Protein AF-W7U8G2-F1 (afdb_monomer_lite)

pLDDT: mean 83.75, std 24.26, range [21.77, 98.81]

Structure (mmCIF, N/CA/C/O backbone):
data_AF-W7U8G2-F1
#
_entry.id   AF-W7U8G2-F1
#
loop_
_atom_site.group_PDB
_atom_site.id
_atom_site.type_symbol
_atom_site.label_atom_id
_atom_site.label_alt_id
_atom_site.label_comp_id
_atom_site.label_asym_id
_atom_site.label_entity_id
_atom_site.label_seq_id
_atom_site.pdbx_PDB_ins_code
_atom_site.Cartn_x
_atom_site.Cartn_y
_atom_site.Cartn_z
_atom_site.occupancy
_atom_site.B_iso_or_equiv
_atom_site.auth_seq_id
_atom_site.auth_comp_id
_atom_site.auth_asym_id
_atom_site.auth_atom_id
_atom_site.pdbx_PDB_model_num
ATOM 1 N N . MET A 1 1 ? -11.425 -4.014 -18.745 1.00 48.09 1 MET A N 1
ATOM 2 C CA . MET A 1 1 ? -11.086 -3.403 -17.437 1.00 48.09 1 MET A CA 1
ATOM 3 C C . MET A 1 1 ? -12.154 -3.809 -16.431 1.00 48.09 1 MET A C 1
ATOM 5 O O . MET A 1 1 ? -13.326 -3.715 -16.778 1.00 48.09 1 MET A O 1
ATOM 9 N N . THR A 1 2 ? -11.776 -4.259 -15.233 1.00 42.09 2 THR A N 1
ATOM 10 C CA . THR A 1 2 ? -12.678 -4.831 -14.205 1.00 42.09 2 THR A CA 1
ATOM 11 C C . THR A 1 2 ? -13.771 -3.862 -13.736 1.00 42.09 2 THR A C 1
ATOM 13 O O . THR A 1 2 ? -14.917 -4.270 -13.601 1.00 42.09 2 THR A O 1
ATOM 16 N N . ASN A 1 3 ? -13.471 -2.561 -13.647 1.00 48.19 3 ASN A N 1
ATOM 17 C CA . ASN A 1 3 ? -14.428 -1.531 -13.201 1.00 48.19 3 ASN A CA 1
ATOM 18 C C . ASN A 1 3 ? -15.057 -0.707 -14.345 1.00 48.19 3 ASN A C 1
ATOM 20 O O . ASN A 1 3 ? -15.734 0.290 -14.106 1.00 48.19 3 ASN A O 1
ATOM 24 N N . ARG A 1 4 ? -14.829 -1.086 -15.613 1.00 54.31 4 ARG A N 1
ATOM 25 C CA . ARG A 1 4 ? -15.402 -0.413 -16.800 1.00 54.31 4 ARG A CA 1
ATOM 26 C C . ARG A 1 4 ? -15.857 -1.440 -17.832 1.00 54.31 4 ARG A C 1
ATOM 28 O O . ARG A 1 4 ? -15.338 -1.491 -18.945 1.00 54.31 4 ARG A O 1
ATOM 35 N N . GLY A 1 5 ? -16.837 -2.264 -17.457 1.00 43.09 5 GLY A N 1
ATOM 36 C CA . GLY A 1 5 ? -17.275 -3.465 -18.190 1.00 43.09 5 GLY A CA 1
ATOM 37 C C . GLY A 1 5 ? -17.735 -3.281 -19.646 1.00 43.09 5 GLY A C 1
ATOM 38 O O . GLY A 1 5 ? -17.955 -4.270 -20.332 1.00 43.09 5 GLY A O 1
ATOM 39 N N . ARG A 1 6 ? -17.852 -2.045 -20.154 1.00 61.38 6 ARG A N 1
ATOM 40 C CA . ARG A 1 6 ? -18.176 -1.754 -21.567 1.00 61.38 6 ARG A CA 1
ATOM 41 C C . ARG A 1 6 ? -16.966 -1.367 -22.425 1.00 61.38 6 ARG A C 1
ATOM 43 O O . ARG A 1 6 ? -17.122 -1.136 -23.618 1.00 61.38 6 ARG A O 1
ATOM 50 N N . TRP A 1 7 ? -15.778 -1.242 -21.836 1.00 65.50 7 TRP A N 1
ATOM 51 C CA . TRP A 1 7 ? -14.590 -0.754 -22.536 1.00 65.50 7 TRP A CA 1
ATOM 52 C C . TRP A 1 7 ? -13.703 -1.923 -22.966 1.00 65.50 7 TRP A C 1
ATOM 54 O O . TRP A 1 7 ? -13.028 -2.546 -22.142 1.00 65.50 7 TRP A O 1
ATOM 64 N N . ILE A 1 8 ? -13.689 -2.189 -24.273 1.00 74.69 8 ILE A N 1
ATOM 65 C CA . ILE A 1 8 ? -12.740 -3.095 -24.926 1.00 74.69 8 ILE A CA 1
ATOM 66 C C . ILE A 1 8 ? -11.667 -2.227 -25.578 1.00 74.69 8 ILE A C 1
ATOM 68 O O . ILE A 1 8 ? -11.937 -1.522 -26.549 1.00 74.69 8 ILE A O 1
ATOM 72 N N . ILE A 1 9 ? -10.455 -2.263 -25.030 1.00 78.38 9 ILE A N 1
ATOM 73 C CA . ILE A 1 9 ? -9.308 -1.519 -25.555 1.00 78.38 9 ILE A CA 1
ATOM 74 C C . ILE A 1 9 ? -8.411 -2.519 -26.273 1.00 78.38 9 ILE A C 1
ATOM 76 O O . ILE A 1 9 ? -7.960 -3.493 -25.676 1.00 78.38 9 ILE A O 1
ATOM 80 N N . ASN A 1 10 ? -8.181 -2.285 -27.562 1.00 83.44 10 ASN A N 1
ATOM 81 C CA . ASN A 1 10 ? -7.344 -3.127 -28.405 1.00 83.44 10 ASN A CA 1
ATOM 82 C C . ASN A 1 10 ? -6.133 -2.310 -28.873 1.00 83.44 10 ASN A C 1
ATOM 84 O O . ASN A 1 10 ? -6.299 -1.258 -29.493 1.00 83.44 10 ASN A O 1
ATOM 88 N N . GLY A 1 11 ? -4.930 -2.797 -28.557 1.00 83.31 11 GLY A N 1
ATOM 89 C CA . GLY A 1 11 ? -3.677 -2.108 -28.866 1.00 83.31 11 GLY A CA 1
ATOM 90 C C . GLY A 1 11 ? -3.472 -1.893 -30.365 1.00 83.31 11 GLY A C 1
ATOM 91 O O . GLY A 1 11 ? -3.148 -0.783 -30.772 1.00 83.31 11 GLY A O 1
ATOM 92 N N . ASP A 1 12 ? -3.744 -2.900 -31.196 1.00 84.31 12 ASP A N 1
ATOM 93 C CA . ASP A 1 12 ? -3.553 -2.817 -32.651 1.00 84.31 12 ASP A CA 1
ATOM 94 C C . ASP A 1 12 ? -4.513 -1.824 -33.304 1.00 84.31 12 ASP A C 1
ATOM 96 O O . ASP A 1 12 ? -4.140 -1.067 -34.202 1.00 84.31 12 ASP A O 1
ATOM 100 N N . ARG A 1 13 ? -5.767 -1.811 -32.844 1.00 86.81 13 ARG A N 1
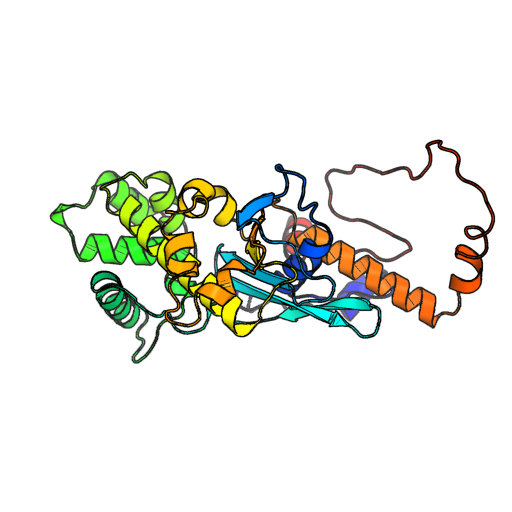ATOM 101 C CA . ARG A 1 13 ? -6.758 -0.833 -33.285 1.00 86.81 13 ARG A CA 1
ATOM 102 C C . ARG A 1 13 ? -6.315 0.576 -32.910 1.00 86.81 13 ARG A C 1
ATOM 104 O O . ARG A 1 13 ? -6.330 1.450 -33.771 1.00 86.81 13 ARG A O 1
ATOM 111 N N . LEU A 1 14 ? -5.880 0.775 -31.665 1.00 86.88 14 LEU A N 1
ATOM 112 C CA . LEU A 1 14 ? -5.397 2.072 -31.205 1.00 86.88 14 LEU A CA 1
ATOM 113 C C . LEU A 1 14 ? -4.174 2.516 -32.016 1.00 86.88 14 LEU A C 1
ATOM 115 O O . LEU A 1 14 ? -4.149 3.641 -32.498 1.00 86.88 14 LEU A O 1
ATOM 119 N N . ALA A 1 15 ? -3.210 1.620 -32.248 1.00 87.44 15 ALA A N 1
ATOM 120 C CA . ALA A 1 15 ? -2.021 1.891 -33.055 1.00 87.44 15 ALA A CA 1
ATOM 121 C C . ALA A 1 15 ? -2.385 2.403 -34.457 1.00 87.44 15 ALA A C 1
ATOM 123 O O . ALA A 1 15 ? -1.845 3.417 -34.896 1.00 87.44 15 ALA A O 1
ATOM 124 N N . LYS A 1 16 ? -3.353 1.760 -35.127 1.00 88.50 16 LYS A N 1
ATOM 125 C CA . LYS A 1 16 ? -3.864 2.203 -36.434 1.00 88.50 16 LYS A CA 1
ATOM 126 C C . LYS A 1 16 ? -4.546 3.569 -36.360 1.00 88.50 16 LYS A C 1
ATOM 128 O O . LYS A 1 16 ? -4.269 4.419 -37.199 1.00 88.50 16 LYS A O 1
ATOM 133 N N . GLU A 1 17 ? -5.414 3.783 -35.372 1.00 88.88 17 GLU A N 1
ATOM 134 C CA . GLU A 1 17 ? -6.169 5.035 -35.210 1.00 88.88 17 GLU A CA 1
ATOM 135 C C . GLU A 1 17 ? -5.261 6.241 -34.917 1.00 88.88 17 GLU A C 1
ATOM 137 O O . GLU A 1 17 ? -5.540 7.340 -35.390 1.00 88.88 17 GLU A O 1
ATOM 142 N N . VAL A 1 18 ? -4.158 6.045 -34.183 1.00 86.06 18 VAL A N 1
ATOM 143 C CA . VAL A 1 18 ? -3.208 7.119 -33.840 1.00 86.06 18 VAL A CA 1
ATOM 144 C C . VAL A 1 18 ? -1.949 7.156 -34.718 1.00 86.06 18 VAL A C 1
ATOM 146 O O . VAL A 1 18 ? -1.057 7.966 -34.473 1.00 86.06 18 VAL A O 1
ATOM 149 N N . GLY A 1 19 ? -1.865 6.310 -35.750 1.00 87.00 19 GLY A N 1
ATOM 150 C CA . GLY A 1 19 ? -0.753 6.305 -36.708 1.00 87.00 19 GLY A CA 1
ATOM 151 C C . GLY A 1 19 ? 0.586 5.829 -36.132 1.00 87.00 19 GLY A C 1
ATOM 152 O O . GLY A 1 19 ? 1.642 6.282 -36.569 1.00 87.00 19 GLY A O 1
ATOM 153 N N . LEU A 1 20 ? 0.561 4.929 -35.147 1.00 85.88 20 LEU A N 1
ATOM 154 C CA . LEU A 1 20 ? 1.755 4.379 -34.505 1.00 85.88 20 LEU A CA 1
ATOM 155 C C . LEU A 1 20 ? 2.071 2.976 -35.008 1.00 85.88 20 LEU A C 1
ATOM 157 O O . LEU A 1 20 ? 1.180 2.185 -35.306 1.00 85.88 20 LEU A O 1
ATOM 161 N N . LYS A 1 21 ? 3.360 2.625 -35.019 1.00 84.56 21 LYS A N 1
ATOM 162 C CA . LYS A 1 21 ? 3.802 1.275 -35.404 1.00 84.56 21 LYS A CA 1
ATOM 163 C C . LYS A 1 21 ? 3.428 0.198 -34.386 1.00 84.56 21 LYS A C 1
ATOM 165 O O . LYS A 1 21 ? 3.175 -0.937 -34.772 1.00 84.56 21 LYS A O 1
ATOM 170 N N . ARG A 1 22 ? 3.455 0.530 -33.093 1.00 84.75 22 ARG A N 1
ATOM 171 C CA . ARG A 1 22 ? 3.208 -0.412 -31.996 1.00 84.75 22 ARG A CA 1
ATOM 172 C C . ARG A 1 22 ? 2.605 0.325 -30.809 1.00 84.75 22 ARG A C 1
ATOM 174 O O . ARG A 1 22 ? 3.071 1.401 -30.446 1.00 84.75 22 ARG A O 1
ATOM 181 N N . VAL A 1 23 ? 1.604 -0.293 -30.196 1.00 86.56 23 VAL A N 1
ATOM 182 C CA . VAL A 1 23 ? 1.027 0.103 -28.910 1.00 86.56 23 VAL A CA 1
ATOM 183 C C . VAL A 1 23 ? 1.109 -1.108 -27.994 1.00 86.56 23 VAL A C 1
ATOM 185 O O . VAL A 1 23 ? 0.722 -2.207 -28.385 1.00 86.56 23 VAL A O 1
ATOM 188 N N . VAL A 1 24 ? 1.611 -0.908 -26.779 1.00 86.88 24 VAL A N 1
ATOM 189 C CA . VAL A 1 24 ? 1.644 -1.937 -25.738 1.00 86.88 24 VAL A CA 1
ATOM 190 C C . VAL A 1 24 ? 0.713 -1.491 -24.623 1.00 86.88 24 VAL A C 1
ATOM 192 O O . VAL A 1 24 ? 0.852 -0.389 -24.097 1.00 86.88 24 VAL A O 1
ATOM 195 N N . LEU A 1 25 ? -0.258 -2.338 -24.291 1.00 87.81 25 LEU A N 1
ATOM 196 C CA . LEU A 1 25 ? -1.134 -2.130 -23.147 1.00 87.81 25 LEU A CA 1
ATOM 197 C C . LEU A 1 25 ? -0.525 -2.858 -21.952 1.00 87.81 25 LEU A C 1
ATOM 199 O O . LEU A 1 25 ? -0.281 -4.060 -22.026 1.00 87.81 25 LEU A O 1
ATOM 203 N N . ILE A 1 26 ? -0.293 -2.129 -20.866 1.00 88.62 26 ILE A N 1
ATOM 204 C CA . ILE A 1 26 ? 0.205 -2.682 -19.607 1.00 88.62 26 ILE A CA 1
ATOM 205 C C . ILE A 1 26 ? -0.813 -2.434 -18.497 1.00 88.62 26 ILE A C 1
ATOM 207 O O . ILE A 1 26 ? -1.565 -1.456 -18.536 1.00 88.62 26 ILE A O 1
ATOM 211 N N . ASN A 1 27 ? -0.847 -3.340 -17.523 1.00 89.69 27 ASN A N 1
ATOM 212 C CA . ASN A 1 27 ? -1.577 -3.132 -16.278 1.00 89.69 27 ASN A CA 1
ATOM 213 C C . ASN A 1 27 ? -1.001 -1.907 -15.529 1.00 89.69 27 ASN A C 1
ATOM 215 O O . ASN A 1 27 ? 0.173 -1.572 -15.676 1.00 89.69 27 ASN A O 1
ATOM 219 N N . ASP A 1 28 ? -1.834 -1.219 -14.755 1.00 88.31 28 ASP A N 1
ATOM 220 C CA . ASP A 1 28 ? -1.475 -0.005 -14.020 1.00 88.31 28 ASP A CA 1
ATOM 221 C C . ASP A 1 28 ? -0.436 -0.254 -12.918 1.00 88.31 28 ASP A C 1
ATOM 223 O O . ASP A 1 28 ? 0.495 0.535 -12.773 1.00 88.31 28 ASP A O 1
ATOM 227 N N . PHE A 1 29 ? -0.524 -1.368 -12.192 1.00 89.88 29 PHE A N 1
ATOM 228 C CA . PHE A 1 29 ? 0.492 -1.769 -11.216 1.00 89.88 29 PHE A CA 1
ATOM 229 C C . PHE A 1 29 ? 1.771 -2.303 -11.860 1.00 89.88 29 PHE A C 1
ATOM 231 O O . PHE A 1 29 ? 2.857 -2.065 -11.339 1.00 89.88 29 PHE A O 1
ATOM 238 N N . VAL A 1 30 ? 1.679 -2.922 -13.038 1.00 93.44 30 VAL A N 1
ATOM 239 C CA . VAL A 1 30 ? 2.859 -3.211 -13.871 1.00 93.44 30 VAL A CA 1
ATOM 240 C C . VAL A 1 30 ? 3.546 -1.912 -14.296 1.00 93.44 30 VAL A C 1
ATOM 242 O O . VAL A 1 30 ? 4.770 -1.811 -14.227 1.00 93.44 30 VAL A O 1
ATOM 245 N N . ALA A 1 31 ? 2.775 -0.891 -14.682 1.00 94.56 31 ALA A N 1
ATOM 246 C CA . ALA A 1 31 ? 3.314 0.433 -14.969 1.00 94.56 31 ALA A CA 1
ATOM 247 C C . ALA A 1 31 ? 3.982 1.035 -13.724 1.00 94.56 31 ALA A C 1
ATOM 249 O O . ALA A 1 31 ? 5.120 1.475 -13.815 1.00 94.56 31 ALA A O 1
ATOM 250 N N . GLN A 1 32 ? 3.353 0.980 -12.547 1.00 94.62 32 GLN A N 1
ATOM 251 C CA . GLN A 1 32 ? 4.001 1.420 -11.304 1.00 94.62 32 GLN A CA 1
ATOM 252 C C . GLN A 1 32 ? 5.299 0.653 -11.022 1.00 94.62 32 GLN A C 1
ATOM 254 O O . GLN A 1 32 ? 6.301 1.279 -10.690 1.00 94.62 32 GLN A O 1
ATOM 259 N N . GLY A 1 33 ? 5.312 -0.668 -11.233 1.00 96.38 33 GLY A N 1
ATOM 260 C CA . GLY A 1 33 ? 6.497 -1.510 -11.090 1.00 96.38 33 GLY A CA 1
ATOM 261 C C . GLY A 1 33 ? 7.667 -1.033 -11.953 1.00 96.38 33 GLY A C 1
ATOM 262 O O . GLY A 1 33 ? 8.767 -0.837 -11.443 1.00 96.38 33 GLY A O 1
ATOM 263 N N . TYR A 1 34 ? 7.436 -0.765 -13.241 1.00 97.25 34 TYR A N 1
ATOM 264 C CA . TYR A 1 34 ? 8.466 -0.175 -14.106 1.00 97.25 34 TYR A CA 1
ATOM 265 C C . TYR A 1 34 ? 8.841 1.254 -13.701 1.00 97.25 34 TYR A C 1
ATOM 267 O O . TYR A 1 34 ? 9.996 1.650 -13.846 1.00 97.25 34 TYR A O 1
ATOM 275 N N . GLY A 1 35 ? 7.893 2.020 -13.159 1.00 97.00 35 GLY A N 1
ATOM 276 C CA . GLY A 1 35 ? 8.136 3.359 -12.630 1.00 97.00 35 GLY A CA 1
ATOM 277 C C . GLY A 1 35 ? 9.192 3.371 -11.526 1.00 97.00 35 GLY A C 1
ATOM 278 O O . GLY A 1 35 ? 10.011 4.287 -11.486 1.00 97.00 35 GLY A O 1
ATOM 279 N N . LEU A 1 36 ? 9.260 2.323 -10.697 1.00 97.00 36 LEU A N 1
ATOM 280 C CA . LEU A 1 36 ? 10.271 2.188 -9.637 1.00 97.00 36 LEU A CA 1
ATOM 281 C C . LEU A 1 36 ? 11.710 2.237 -10.161 1.00 97.00 36 LEU A C 1
ATOM 283 O O . LEU A 1 36 ? 12.611 2.664 -9.445 1.00 97.00 36 LEU A O 1
ATOM 287 N N . LEU A 1 37 ? 11.936 1.813 -11.409 1.00 95.69 37 LEU A N 1
ATOM 288 C CA . LEU A 1 37 ? 13.257 1.826 -12.049 1.00 95.69 37 LEU A CA 1
ATOM 289 C C . LEU A 1 37 ? 13.724 3.243 -12.413 1.00 95.69 37 LEU A C 1
ATOM 291 O O . LEU A 1 37 ? 14.861 3.422 -12.841 1.00 95.69 37 LEU A O 1
ATOM 295 N N . THR A 1 38 ? 12.842 4.233 -12.281 1.00 95.69 38 THR A N 1
ATOM 296 C CA . THR A 1 38 ? 13.100 5.642 -12.606 1.00 95.69 38 THR A CA 1
ATOM 297 C C . THR A 1 38 ? 13.193 6.539 -11.375 1.00 95.69 38 THR A C 1
ATOM 299 O O . THR A 1 38 ? 13.508 7.716 -11.518 1.00 95.69 38 THR A O 1
ATOM 302 N N . VAL A 1 39 ? 12.885 6.000 -10.193 1.00 95.38 39 VAL A N 1
ATOM 303 C CA . VAL A 1 39 ? 12.861 6.753 -8.938 1.00 95.38 39 VAL A CA 1
ATOM 304 C C . VAL A 1 39 ? 14.282 6.952 -8.421 1.00 95.38 39 VAL A C 1
ATOM 306 O O . VAL A 1 39 ? 15.038 5.984 -8.284 1.00 95.38 39 VAL A O 1
ATOM 309 N N . ASP A 1 40 ? 14.629 8.192 -8.081 1.00 95.44 40 ASP A N 1
ATOM 310 C CA . ASP A 1 40 ? 15.861 8.488 -7.357 1.00 95.44 40 ASP A CA 1
ATOM 311 C C . ASP A 1 40 ? 15.671 8.166 -5.872 1.00 95.44 40 ASP A C 1
ATOM 313 O O . ASP A 1 40 ? 15.023 8.888 -5.118 1.00 95.44 40 ASP A O 1
ATOM 317 N N . ARG A 1 41 ? 16.273 7.056 -5.437 1.00 94.56 41 ARG A N 1
ATOM 318 C CA . ARG A 1 41 ? 16.177 6.568 -4.053 1.00 94.56 41 ARG A CA 1
ATOM 319 C C . ARG A 1 41 ? 16.900 7.464 -3.040 1.00 94.56 41 ARG A C 1
ATOM 321 O O . ARG A 1 41 ? 16.785 7.222 -1.842 1.00 94.56 41 ARG A O 1
ATOM 328 N N . THR A 1 42 ? 17.674 8.440 -3.511 1.00 93.62 42 THR A N 1
ATOM 329 C CA . THR A 1 42 ? 18.401 9.406 -2.680 1.00 93.62 42 THR A CA 1
ATOM 330 C C . THR A 1 42 ? 17.700 10.762 -2.598 1.00 93.62 42 THR A C 1
ATOM 332 O O . THR A 1 42 ? 18.009 11.548 -1.701 1.00 93.62 42 THR A O 1
ATOM 335 N N . ASP A 1 43 ? 16.730 11.030 -3.480 1.00 96.94 43 ASP A N 1
ATOM 336 C CA . ASP A 1 43 ? 15.932 12.252 -3.436 1.00 96.94 43 ASP A CA 1
ATOM 337 C C . ASP A 1 43 ? 14.767 12.092 -2.452 1.00 96.94 43 ASP A C 1
ATOM 339 O O . ASP A 1 43 ? 13.807 11.351 -2.679 1.00 96.94 43 ASP A O 1
ATOM 343 N N . THR A 1 44 ? 14.823 12.851 -1.359 1.00 95.19 44 THR A N 1
ATOM 344 C CA . THR A 1 44 ? 13.791 12.866 -0.314 1.00 95.19 44 THR A CA 1
ATOM 345 C C . THR A 1 44 ? 12.454 13.436 -0.782 1.00 95.19 44 THR A C 1
ATOM 347 O O . THR A 1 44 ? 11.454 13.321 -0.075 1.00 95.19 44 THR A O 1
ATOM 350 N N . LYS A 1 45 ? 12.409 14.057 -1.966 1.00 95.94 45 LYS A N 1
ATOM 351 C CA . LYS A 1 45 ? 11.161 14.462 -2.621 1.00 95.94 45 LYS A CA 1
ATOM 352 C C . LYS A 1 45 ? 10.504 13.315 -3.372 1.00 95.94 45 LYS A C 1
ATOM 354 O O . LYS A 1 45 ? 9.300 13.379 -3.605 1.00 95.94 45 LYS A O 1
ATOM 359 N N . GLU A 1 46 ? 11.267 12.297 -3.765 1.00 97.06 46 GLU A N 1
ATOM 360 C CA . GLU A 1 46 ? 10.726 11.144 -4.478 1.00 97.06 46 GLU A CA 1
ATOM 361 C C . GLU A 1 46 ? 10.408 9.980 -3.548 1.00 97.06 46 GLU A C 1
ATOM 363 O O . GLU A 1 46 ? 9.401 9.294 -3.754 1.00 97.06 46 GLU A O 1
ATOM 368 N N . VAL A 1 47 ? 11.226 9.776 -2.511 1.00 97.69 47 VAL A N 1
ATOM 369 C CA . VAL A 1 47 ? 11.030 8.702 -1.536 1.00 97.69 47 VAL A CA 1
ATOM 370 C C . VAL A 1 47 ? 11.272 9.141 -0.099 1.00 97.69 47 VAL A C 1
ATOM 372 O O . VAL A 1 47 ? 12.109 9.990 0.194 1.00 97.69 47 VAL A O 1
ATOM 375 N N . HIS A 1 48 ? 10.589 8.472 0.823 1.00 97.69 48 HIS A N 1
ATOM 376 C CA . HIS A 1 48 ? 10.952 8.435 2.233 1.00 97.69 48 HIS A CA 1
ATOM 377 C C . HIS A 1 48 ? 11.518 7.051 2.566 1.00 97.69 48 HIS A C 1
ATOM 379 O O . HIS A 1 48 ? 10.889 6.034 2.267 1.00 97.69 48 HIS A O 1
ATOM 385 N N . VAL A 1 49 ? 12.698 6.987 3.182 1.00 97.94 49 VAL A N 1
ATOM 386 C CA . VAL A 1 49 ? 13.320 5.713 3.574 1.00 97.94 49 VAL A CA 1
ATOM 387 C C . VAL A 1 49 ? 12.615 5.174 4.820 1.00 97.94 49 VAL A C 1
ATOM 389 O O . VAL A 1 49 ? 12.663 5.796 5.875 1.00 97.94 49 VAL A O 1
ATOM 392 N N . LEU A 1 50 ? 11.954 4.022 4.695 1.00 98.00 50 LEU A N 1
ATOM 393 C CA . LEU A 1 50 ? 11.264 3.346 5.804 1.00 98.00 50 LEU A CA 1
ATOM 394 C C . LEU A 1 50 ? 12.181 2.357 6.529 1.00 98.00 50 LEU A C 1
ATOM 396 O O . LEU A 1 50 ? 12.089 2.185 7.743 1.00 98.00 50 LEU A O 1
ATOM 400 N N . GLN A 1 51 ? 13.071 1.704 5.779 1.00 97.75 51 GLN A N 1
ATOM 401 C CA . GLN A 1 51 ? 14.089 0.819 6.325 1.00 97.75 51 GLN A CA 1
ATOM 402 C C . GLN A 1 51 ? 15.377 0.958 5.522 1.00 97.75 51 GLN A C 1
ATOM 404 O O . GLN A 1 51 ? 15.414 0.633 4.332 1.00 97.75 51 GLN A O 1
ATOM 409 N N . ASP A 1 52 ? 16.418 1.435 6.198 1.00 96.06 52 ASP A N 1
ATOM 410 C CA . ASP A 1 52 ? 17.741 1.620 5.618 1.00 96.06 52 ASP A CA 1
ATOM 411 C C . ASP A 1 52 ? 18.501 0.287 5.606 1.00 96.06 52 ASP A C 1
ATOM 413 O O . ASP A 1 52 ? 19.043 -0.168 6.614 1.00 96.06 52 ASP A O 1
ATOM 417 N N . ALA A 1 53 ? 18.472 -0.376 4.454 1.00 96.75 53 ALA A N 1
ATOM 418 C CA . ALA A 1 53 ? 19.276 -1.547 4.146 1.00 96.75 53 ALA A CA 1
ATOM 419 C C . ALA A 1 53 ? 19.867 -1.372 2.744 1.00 96.75 53 ALA A C 1
ATOM 421 O O . ALA A 1 53 ? 19.285 -0.706 1.888 1.00 96.75 53 ALA A O 1
ATOM 422 N N . SER A 1 54 ? 21.032 -1.968 2.495 1.00 96.62 54 SER A N 1
ATOM 423 C CA . SER A 1 54 ? 21.691 -1.855 1.192 1.00 96.62 54 SER A CA 1
ATOM 424 C C . SER A 1 54 ? 20.958 -2.692 0.139 1.00 96.62 54 SER A C 1
ATOM 426 O O . SER A 1 54 ? 20.827 -3.900 0.337 1.00 96.62 54 SER A O 1
ATOM 428 N N . PRO A 1 55 ? 20.507 -2.099 -0.983 1.00 97.00 55 PRO A N 1
ATOM 429 C CA . PRO A 1 55 ? 19.915 -2.864 -2.072 1.00 97.00 55 PRO A CA 1
ATOM 430 C C . PRO A 1 55 ? 20.912 -3.845 -2.685 1.00 97.00 55 PRO A C 1
ATOM 432 O O . PRO A 1 55 ? 22.033 -3.463 -3.018 1.00 97.00 55 PRO A O 1
ATOM 435 N N . GLU A 1 56 ? 20.485 -5.087 -2.891 1.00 97.25 56 GLU A N 1
ATOM 436 C CA . GLU A 1 56 ? 21.276 -6.109 -3.575 1.00 97.25 56 GLU A CA 1
ATOM 437 C C . GLU A 1 56 ? 21.109 -5.981 -5.104 1.00 97.25 56 GLU A C 1
ATOM 439 O O . GLU A 1 56 ? 19.993 -6.127 -5.620 1.00 97.25 56 GLU A O 1
ATOM 444 N N . PRO A 1 57 ? 22.182 -5.702 -5.873 1.00 93.44 57 PRO A N 1
ATOM 445 C CA . PRO A 1 57 ? 22.087 -5.598 -7.326 1.00 93.44 57 PRO A CA 1
ATOM 446 C C . PRO A 1 57 ? 21.605 -6.906 -7.964 1.00 93.44 57 PRO A C 1
ATOM 448 O O . PRO A 1 57 ? 22.164 -7.971 -7.723 1.00 93.44 57 PRO A O 1
ATOM 451 N N . GLY A 1 58 ? 20.578 -6.815 -8.810 1.00 94.06 58 GLY A N 1
ATOM 452 C CA . GLY A 1 58 ? 19.988 -7.972 -9.491 1.00 94.06 58 GLY A CA 1
ATOM 453 C C . GLY A 1 58 ? 19.043 -8.812 -8.624 1.00 94.06 58 GLY A C 1
ATOM 454 O O . GLY A 1 58 ? 18.494 -9.792 -9.118 1.00 94.06 58 GLY A O 1
ATOM 455 N N . ALA A 1 59 ? 18.810 -8.452 -7.361 1.00 97.25 59 ALA A N 1
ATOM 456 C CA . ALA A 1 59 ? 17.767 -9.088 -6.566 1.00 97.25 59 ALA A CA 1
ATOM 457 C C . ALA A 1 59 ? 16.366 -8.587 -6.973 1.00 97.25 59 ALA A C 1
ATOM 459 O O . ALA A 1 59 ? 16.242 -7.509 -7.561 1.00 97.25 59 ALA A O 1
ATOM 460 N N . PRO A 1 60 ? 15.288 -9.327 -6.655 1.00 98.25 60 PRO A N 1
ATOM 461 C CA . PRO A 1 60 ? 13.937 -8.871 -6.942 1.00 98.25 60 PRO A CA 1
ATOM 462 C C . PRO A 1 60 ? 13.626 -7.499 -6.331 1.00 98.25 60 PRO A C 1
ATOM 464 O O . PRO A 1 60 ? 14.147 -7.121 -5.279 1.00 98.25 60 PRO A O 1
ATOM 467 N N . ILE A 1 61 ? 12.737 -6.768 -6.993 1.00 98.44 61 ILE A N 1
ATOM 468 C CA . ILE A 1 61 ? 12.122 -5.532 -6.501 1.00 98.44 61 ILE A CA 1
ATOM 469 C C . ILE A 1 61 ? 10.630 -5.804 -6.364 1.00 98.44 61 ILE A C 1
ATOM 471 O O . ILE A 1 61 ? 10.065 -6.542 -7.166 1.00 98.44 61 ILE A O 1
ATOM 475 N N . ALA A 1 62 ? 9.968 -5.209 -5.383 1.00 98.44 62 ALA A N 1
ATOM 476 C CA . ALA A 1 62 ? 8.527 -5.349 -5.244 1.00 98.44 62 ALA A CA 1
ATOM 477 C C . ALA A 1 62 ? 7.854 -4.042 -4.868 1.00 98.44 62 ALA A C 1
ATOM 479 O O . ALA A 1 62 ? 8.471 -3.147 -4.293 1.00 98.44 62 ALA A O 1
ATOM 480 N N . THR A 1 63 ? 6.563 -3.956 -5.160 1.00 98.00 63 THR A N 1
ATOM 481 C CA . THR A 1 63 ? 5.710 -2.887 -4.676 1.00 98.00 63 THR A CA 1
ATOM 482 C C . THR A 1 63 ? 4.360 -3.397 -4.218 1.00 98.00 63 THR A C 1
ATOM 484 O O . THR A 1 63 ? 3.783 -4.309 -4.811 1.00 98.00 63 THR A O 1
ATOM 487 N N . ILE A 1 64 ? 3.874 -2.753 -3.164 1.00 98.31 64 ILE A N 1
ATOM 488 C CA . ILE A 1 64 ? 2.522 -2.872 -2.646 1.00 98.31 64 ILE A CA 1
ATOM 489 C C . ILE A 1 64 ? 1.961 -1.459 -2.475 1.00 98.31 64 ILE A C 1
ATOM 491 O O . ILE A 1 64 ? 2.599 -0.607 -1.850 1.00 98.31 64 ILE A O 1
ATOM 495 N N . GLY A 1 65 ? 0.782 -1.188 -3.031 1.00 97.19 65 GLY A N 1
ATOM 496 C CA . GLY A 1 65 ? 0.244 0.168 -3.093 1.00 97.19 65 GLY A CA 1
ATOM 497 C C . GLY A 1 65 ? -1.230 0.261 -2.740 1.00 97.19 65 GLY A C 1
ATOM 498 O O . GLY A 1 65 ? -2.076 -0.295 -3.440 1.00 97.19 65 GLY A O 1
ATOM 499 N N . ALA A 1 66 ? -1.539 1.016 -1.685 1.00 96.75 66 ALA A N 1
ATOM 500 C CA . ALA A 1 66 ? -2.910 1.269 -1.258 1.00 96.75 66 ALA A CA 1
ATOM 501 C C . ALA A 1 66 ? -3.480 2.546 -1.910 1.00 96.75 66 ALA A C 1
ATOM 503 O O . ALA A 1 66 ? -2.878 3.625 -1.899 1.00 96.75 66 ALA A O 1
ATOM 504 N N . GLY A 1 67 ? -4.681 2.427 -2.471 1.00 94.25 67 GLY A N 1
ATOM 505 C CA . GLY A 1 67 ? -5.414 3.501 -3.138 1.00 94.25 67 GLY A CA 1
ATOM 506 C C . GLY A 1 67 ? -6.912 3.220 -3.101 1.00 94.25 67 GLY A C 1
ATOM 507 O O . GLY A 1 67 ? -7.468 2.938 -2.044 1.00 94.25 67 GLY A O 1
ATOM 508 N N . THR A 1 68 ? -7.582 3.265 -4.254 1.00 91.88 68 THR A N 1
ATOM 509 C CA . THR A 1 68 ? -8.966 2.767 -4.369 1.00 91.88 68 THR A CA 1
ATOM 510 C C . THR A 1 68 ? -9.056 1.259 -4.107 1.00 91.88 68 THR A C 1
ATOM 512 O O . THR A 1 68 ? -10.062 0.802 -3.577 1.00 91.88 68 THR A O 1
ATOM 515 N N . GLY A 1 69 ? -7.999 0.514 -4.439 1.00 95.25 69 GLY A N 1
ATOM 516 C CA . GLY A 1 69 ? -7.805 -0.895 -4.092 1.00 95.25 69 GLY A CA 1
ATOM 517 C C . GLY A 1 69 ? -6.422 -1.126 -3.475 1.00 95.25 69 GLY A C 1
ATOM 518 O O . GLY A 1 69 ? -5.781 -0.163 -3.038 1.00 95.25 69 GLY A O 1
ATOM 519 N N . LEU A 1 70 ? -5.964 -2.377 -3.482 1.00 97.19 70 LEU A N 1
ATOM 520 C CA . LEU A 1 70 ? -4.620 -2.778 -3.069 1.00 97.19 70 LEU A CA 1
ATOM 521 C C . LEU A 1 70 ? -3.944 -3.533 -4.208 1.00 97.19 70 LEU A C 1
ATOM 523 O O . LEU A 1 70 ? -4.271 -4.685 -4.481 1.00 97.19 70 LEU A O 1
ATOM 527 N N . GLY A 1 71 ? -3.005 -2.872 -4.877 1.00 96.31 71 GLY A N 1
ATOM 528 C CA . GLY A 1 71 ? -2.257 -3.503 -5.955 1.00 96.31 71 GLY A CA 1
ATOM 529 C C . GLY A 1 71 ? -0.868 -3.938 -5.523 1.00 96.31 71 GLY A C 1
ATOM 530 O O . GLY A 1 71 ? -0.255 -3.368 -4.616 1.00 96.31 71 GLY A O 1
ATOM 531 N N . GLU A 1 72 ? -0.378 -4.951 -6.223 1.00 97.44 72 GLU A N 1
ATOM 532 C CA . GLU A 1 72 ? 0.862 -5.640 -5.919 1.00 97.44 72 GLU A CA 1
ATOM 533 C C . GLU A 1 72 ? 1.571 -6.051 -7.212 1.00 97.44 72 GLU A C 1
ATOM 535 O O . GLU A 1 72 ? 0.967 -6.599 -8.139 1.00 97.44 72 GLU A O 1
ATOM 540 N N . CYS A 1 73 ? 2.872 -5.792 -7.285 1.00 96.62 73 CYS A N 1
ATOM 541 C CA . CYS A 1 73 ? 3.702 -6.135 -8.435 1.00 96.62 73 CYS A CA 1
ATOM 542 C C . CYS A 1 73 ? 5.119 -6.440 -7.959 1.00 96.62 73 CYS A C 1
ATOM 544 O O . CYS A 1 73 ? 5.630 -5.781 -7.055 1.00 96.62 73 CYS A O 1
ATOM 546 N N . PHE A 1 74 ? 5.791 -7.382 -8.611 1.00 97.69 74 PHE A N 1
ATOM 547 C CA . PHE A 1 74 ? 7.215 -7.621 -8.390 1.00 97.69 74 PHE A CA 1
ATOM 548 C C . PHE A 1 74 ? 7.973 -7.632 -9.711 1.00 97.69 74 PHE A C 1
ATOM 550 O O . PHE A 1 74 ? 7.392 -7.823 -10.777 1.00 97.69 74 PHE A O 1
ATOM 557 N N . LEU A 1 75 ? 9.273 -7.381 -9.643 1.00 98.19 75 LEU A N 1
ATOM 558 C CA . LEU A 1 75 ? 10.174 -7.367 -10.774 1.00 98.19 75 LEU A CA 1
ATOM 559 C C . LEU A 1 75 ? 11.376 -8.255 -10.485 1.00 98.19 75 LEU A C 1
ATOM 561 O O . LEU A 1 75 ? 11.923 -8.227 -9.385 1.00 98.19 75 LEU A O 1
ATOM 565 N N . THR A 1 76 ? 11.835 -8.983 -11.496 1.00 97.31 76 THR A N 1
ATOM 566 C CA . THR A 1 76 ? 13.094 -9.740 -11.451 1.00 97.31 76 THR A CA 1
ATOM 567 C C . THR A 1 76 ? 13.991 -9.305 -12.604 1.00 97.31 76 THR A C 1
ATOM 569 O O . THR A 1 76 ? 13.461 -8.856 -13.626 1.00 97.31 76 THR A O 1
ATOM 572 N N . PRO A 1 77 ? 15.323 -9.440 -12.505 1.00 93.56 77 PRO A N 1
ATOM 573 C CA . PRO A 1 77 ? 16.178 -9.242 -13.670 1.00 93.56 77 PRO A CA 1
ATOM 574 C C . PRO A 1 77 ? 15.802 -10.232 -14.782 1.00 93.56 77 PRO A C 1
ATOM 576 O O . PRO A 1 77 ? 15.550 -11.410 -14.524 1.00 93.56 77 PRO A O 1
ATOM 579 N N . GLY A 1 78 ? 15.736 -9.739 -16.012 1.00 88.50 78 GLY A N 1
ATOM 580 C CA . GLY A 1 78 ? 15.636 -10.535 -17.227 1.00 88.50 78 GLY A CA 1
ATOM 581 C C . GLY A 1 78 ? 17.014 -10.942 -17.745 1.00 88.50 78 GLY A C 1
ATOM 582 O O . GLY A 1 78 ? 18.045 -10.416 -17.322 1.00 88.50 78 GLY A O 1
ATOM 583 N N . GLU A 1 79 ? 17.032 -11.867 -18.704 1.00 85.56 79 GLU A N 1
ATOM 584 C CA . GLU A 1 79 ? 18.265 -12.327 -19.363 1.00 85.56 79 GLU A CA 1
ATOM 585 C C . GLU A 1 79 ? 18.972 -11.209 -20.148 1.00 85.56 79 GLU A C 1
ATOM 587 O O . GLU A 1 79 ? 20.185 -11.243 -20.337 1.00 85.56 79 GLU A O 1
ATOM 592 N N . ASP A 1 80 ? 18.216 -10.195 -20.576 1.00 82.25 80 ASP A N 1
ATOM 593 C CA . ASP A 1 80 ? 18.703 -9.003 -21.275 1.00 82.25 80 ASP A CA 1
ATOM 594 C C . ASP A 1 80 ? 19.303 -7.945 -20.326 1.00 82.25 80 ASP A C 1
ATOM 596 O O . ASP A 1 80 ? 19.725 -6.879 -20.777 1.00 82.25 80 ASP A O 1
ATOM 600 N N . GLY A 1 81 ? 19.347 -8.228 -19.019 1.00 82.44 81 GLY A N 1
ATOM 601 C CA . GLY A 1 81 ? 19.831 -7.319 -17.981 1.00 82.44 81 GLY A CA 1
ATOM 602 C C . GLY A 1 81 ? 18.816 -6.255 -17.551 1.00 82.44 81 GLY A C 1
ATOM 603 O O . GLY A 1 81 ? 19.101 -5.492 -16.627 1.00 82.44 81 GLY A O 1
ATOM 604 N N . TYR A 1 82 ? 17.631 -6.202 -18.167 1.00 89.12 82 TYR A N 1
ATOM 605 C CA . TYR A 1 82 ? 16.548 -5.311 -17.757 1.00 89.12 82 TYR A CA 1
ATOM 606 C C . TYR A 1 82 ? 15.579 -6.029 -16.822 1.00 89.12 82 TYR A C 1
ATOM 608 O O . TYR A 1 82 ? 15.308 -7.213 -16.976 1.00 89.12 82 TYR A O 1
ATOM 616 N N . TYR A 1 83 ? 14.999 -5.309 -15.863 1.00 94.56 83 TYR A N 1
ATOM 617 C CA . TYR A 1 83 ? 13.954 -5.883 -15.019 1.00 94.56 83 TYR A CA 1
ATOM 618 C C . TYR A 1 83 ? 12.676 -6.166 -15.820 1.00 94.56 83 TYR A C 1
ATOM 620 O O . TYR A 1 83 ? 12.275 -5.387 -16.687 1.00 94.56 83 TYR A O 1
ATOM 628 N N . VAL A 1 84 ? 12.008 -7.266 -15.480 1.00 95.00 84 VAL A N 1
ATOM 629 C CA . VAL A 1 84 ? 10.698 -7.663 -16.003 1.00 95.00 84 VAL A CA 1
ATOM 630 C C . VAL A 1 84 ? 9.694 -7.601 -14.865 1.00 95.00 84 VAL A C 1
ATOM 632 O O . VAL A 1 84 ? 9.926 -8.207 -13.822 1.00 95.00 84 VAL A O 1
ATOM 635 N N . ALA A 1 85 ? 8.597 -6.868 -15.060 1.00 95.75 85 ALA A N 1
ATOM 636 C CA . ALA A 1 85 ? 7.533 -6.737 -14.076 1.00 95.75 85 ALA A CA 1
ATOM 637 C C . ALA A 1 85 ? 6.461 -7.814 -14.263 1.00 95.75 85 ALA A C 1
ATOM 639 O O . ALA A 1 85 ? 6.012 -8.077 -15.381 1.00 95.75 85 ALA A O 1
ATOM 640 N N . TYR A 1 86 ? 6.020 -8.390 -13.151 1.00 95.56 86 TYR A N 1
ATOM 641 C CA . TYR A 1 86 ? 5.000 -9.424 -13.090 1.00 95.56 86 TYR A CA 1
ATOM 642 C C . TYR A 1 86 ? 3.779 -8.886 -12.337 1.00 95.56 86 TYR A C 1
ATOM 644 O O . TYR A 1 86 ? 3.905 -8.510 -11.165 1.00 95.56 86 TYR A O 1
ATOM 652 N N . PRO A 1 87 ? 2.599 -8.833 -12.986 1.00 92.81 87 PRO A N 1
ATOM 653 C CA . PRO A 1 87 ? 1.372 -8.459 -12.302 1.00 92.81 87 PRO A CA 1
ATOM 654 C C . PRO A 1 87 ? 1.021 -9.504 -11.245 1.00 92.81 87 PRO A C 1
ATOM 656 O O . PRO A 1 87 ? 1.276 -10.698 -11.423 1.00 92.81 87 PRO A O 1
ATOM 659 N N . SER A 1 88 ? 0.361 -9.065 -10.181 1.00 93.50 88 SER A N 1
ATOM 660 C CA . SER A 1 88 ? -0.259 -9.969 -9.224 1.00 93.50 88 SER A CA 1
ATOM 661 C C . SER A 1 88 ? -1.576 -9.397 -8.712 1.00 93.50 88 SER A C 1
ATOM 663 O O . SER A 1 88 ? -1.780 -8.187 -8.702 1.00 93.50 88 SER A O 1
ATOM 665 N N . GLU A 1 89 ? -2.452 -10.289 -8.264 1.00 94.25 89 GLU A N 1
ATOM 666 C CA . GLU A 1 89 ? -3.716 -9.954 -7.598 1.00 94.25 89 GLU A CA 1
ATOM 667 C C . GLU A 1 89 ? -3.567 -10.119 -6.074 1.00 94.25 89 GLU A C 1
ATOM 669 O O . GLU A 1 89 ? -4.466 -10.616 -5.394 1.00 94.25 89 GLU A O 1
ATOM 674 N N . GLY A 1 90 ? -2.385 -9.782 -5.540 1.00 94.31 90 GLY A N 1
ATOM 675 C CA . GLY A 1 90 ? -2.012 -10.041 -4.146 1.00 94.31 90 GLY A CA 1
ATOM 676 C C . GLY A 1 90 ? -2.965 -9.407 -3.132 1.00 94.31 90 GLY A C 1
ATOM 677 O O . GLY A 1 90 ? -3.379 -10.079 -2.189 1.00 94.31 90 GLY A O 1
ATOM 678 N N . GLY A 1 91 ? -3.485 -8.209 -3.421 1.00 95.38 91 GLY A N 1
ATOM 679 C CA . GLY A 1 91 ? -4.473 -7.550 -2.566 1.00 95.38 91 GLY A CA 1
ATOM 680 C C . GLY A 1 91 ? -5.820 -8.272 -2.446 1.00 95.38 91 GLY A C 1
ATOM 681 O O . GLY A 1 91 ? -6.607 -7.988 -1.537 1.00 95.38 91 GLY A O 1
ATOM 682 N N . HIS A 1 92 ? -6.095 -9.247 -3.318 1.00 96.50 92 HIS A N 1
ATOM 683 C CA . HIS A 1 92 ? -7.271 -10.110 -3.230 1.00 96.50 92 HIS A CA 1
ATOM 684 C C . HIS A 1 92 ? -7.064 -11.367 -2.366 1.00 96.50 92 HIS A C 1
ATOM 686 O O . HIS A 1 92 ? -8.048 -12.084 -2.116 1.00 96.50 92 HIS A O 1
ATOM 692 N N . ALA A 1 93 ? -5.839 -11.611 -1.881 1.00 96.50 93 ALA A N 1
ATOM 693 C CA . ALA A 1 93 ? -5.523 -12.646 -0.899 1.00 96.50 93 ALA A CA 1
ATOM 694 C C . ALA A 1 93 ? -6.218 -12.386 0.447 1.00 96.50 93 ALA A C 1
ATOM 696 O O . ALA A 1 93 ? -6.763 -11.309 0.688 1.00 96.50 93 ALA A O 1
ATOM 697 N N . GLU A 1 94 ? -6.260 -13.399 1.307 1.00 96.88 94 GLU A N 1
ATOM 698 C CA . GLU A 1 94 ? -6.938 -13.374 2.602 1.00 96.88 94 GLU A CA 1
ATOM 699 C C . GLU A 1 94 ? -6.424 -12.254 3.517 1.00 96.88 94 GLU A C 1
ATOM 701 O O . GLU A 1 94 ? -5.222 -12.089 3.680 1.00 96.88 94 GLU A O 1
ATOM 706 N N . PHE A 1 95 ? -7.336 -11.542 4.186 1.00 98.19 95 PHE A N 1
ATOM 707 C CA . PHE A 1 95 ? -6.998 -10.704 5.337 1.00 98.19 95 PHE A CA 1
ATOM 708 C C . PHE A 1 95 ? -6.663 -11.594 6.551 1.00 98.19 95 PHE A C 1
ATOM 710 O O . PHE A 1 95 ? -7.553 -12.323 7.003 1.00 98.19 95 PHE A O 1
ATOM 717 N N . PRO A 1 96 ? -5.431 -11.552 7.099 1.00 95.81 96 PRO A N 1
ATOM 718 C CA . PRO A 1 96 ? -5.049 -12.348 8.259 1.00 95.81 96 PRO A CA 1
ATOM 719 C C . PRO A 1 96 ? -5.161 -11.509 9.550 1.00 95.81 96 PRO A C 1
ATOM 721 O O . PRO A 1 96 ? -4.228 -10.759 9.850 1.00 95.81 96 PRO A O 1
ATOM 724 N N . PRO A 1 97 ? -6.264 -11.606 10.321 1.00 97.12 97 PRO A N 1
ATOM 725 C CA . PRO A 1 97 ? -6.416 -10.855 11.566 1.00 97.12 97 PRO A CA 1
ATOM 726 C C . PRO A 1 97 ? -5.360 -11.262 12.603 1.00 97.12 97 PRO A C 1
ATOM 728 O O . PRO A 1 97 ? -5.040 -12.442 12.757 1.00 97.12 97 PRO A O 1
ATOM 731 N N . ARG A 1 98 ? -4.825 -10.275 13.323 1.00 96.12 98 ARG A N 1
ATOM 732 C CA . ARG A 1 98 ? -3.741 -10.427 14.310 1.00 96.12 98 ARG A CA 1
ATOM 733 C C . ARG A 1 98 ? -4.177 -10.123 15.739 1.00 96.12 98 ARG A C 1
ATOM 735 O O . ARG A 1 98 ? -3.518 -10.550 16.682 1.00 96.12 98 ARG A O 1
ATOM 742 N N . THR A 1 99 ? -5.274 -9.392 15.904 1.00 97.00 99 THR A N 1
ATOM 743 C CA . THR A 1 99 ? -5.819 -8.980 17.203 1.00 97.00 99 THR A CA 1
ATOM 744 C C . THR A 1 99 ? -7.270 -9.422 17.344 1.00 97.00 99 THR A C 1
ATOM 746 O O . THR A 1 99 ? -7.949 -9.656 16.347 1.00 97.00 99 THR A O 1
ATOM 749 N N . GLU A 1 100 ? -7.774 -9.507 18.577 1.00 98.00 100 GLU A N 1
ATOM 750 C CA . GLU A 1 100 ? -9.181 -9.853 18.838 1.00 98.00 100 GLU A CA 1
ATOM 751 C C . GLU A 1 100 ? -10.150 -8.904 18.110 1.00 98.00 100 GLU A C 1
ATOM 753 O O . GLU A 1 100 ? -11.108 -9.338 17.475 1.00 98.00 100 GLU A O 1
ATOM 758 N N . THR A 1 101 ? -9.846 -7.604 18.105 1.00 97.75 101 THR A N 1
ATOM 759 C CA . THR A 1 101 ? -10.608 -6.604 17.348 1.00 97.75 101 THR A CA 1
ATOM 760 C C . THR A 1 101 ? -10.569 -6.874 15.841 1.00 97.75 101 THR A C 1
ATOM 762 O O . THR A 1 101 ? -11.590 -6.746 15.169 1.00 97.75 101 THR A O 1
ATOM 765 N N . GLU A 1 102 ? -9.430 -7.299 15.287 1.00 98.31 102 GLU A N 1
ATOM 766 C CA . GLU A 1 102 ? -9.333 -7.679 13.872 1.00 98.31 102 GLU A CA 1
ATOM 767 C C . GLU A 1 102 ? -10.091 -8.979 13.550 1.00 98.31 102 GLU A C 1
ATOM 769 O O . GLU A 1 102 ? -10.660 -9.094 12.463 1.00 98.31 102 GLU A O 1
ATOM 774 N N . PHE A 1 103 ? -10.163 -9.944 14.475 1.00 98.44 103 PHE A N 1
ATOM 775 C CA . PHE A 1 103 ? -11.015 -11.132 14.316 1.00 98.44 103 PHE A CA 1
ATOM 776 C C . PHE A 1 103 ? -12.500 -10.750 14.265 1.00 98.44 103 PHE A C 1
ATOM 778 O O . PHE A 1 103 ? -13.249 -11.247 13.422 1.00 98.44 103 PHE A O 1
ATOM 785 N N . GLN A 1 104 ? -12.926 -9.816 15.113 1.00 98.44 104 GLN A N 1
ATOM 786 C CA . GLN A 1 104 ? -14.294 -9.294 15.100 1.00 98.44 104 GLN A CA 1
ATOM 787 C C . GLN A 1 104 ? -14.587 -8.490 13.827 1.00 98.44 104 GLN A C 1
ATOM 789 O O . GLN A 1 104 ? -15.659 -8.651 13.235 1.00 98.44 104 GLN A O 1
ATOM 794 N N . LEU A 1 105 ? -13.619 -7.697 13.354 1.00 98.69 105 LEU A N 1
ATOM 795 C CA . LEU A 1 105 ? -13.681 -7.016 12.061 1.00 98.69 105 LEU A CA 1
ATOM 796 C C . LEU A 1 105 ? -13.829 -8.019 10.909 1.00 98.69 105 LEU A C 1
ATOM 798 O O . LEU A 1 105 ? -14.650 -7.804 10.018 1.00 98.69 105 LEU A O 1
ATOM 802 N N . LEU A 1 106 ? -13.078 -9.125 10.915 1.00 98.56 106 LEU A N 1
ATOM 803 C CA . LEU A 1 106 ? -13.208 -10.180 9.908 1.00 98.56 106 LEU A CA 1
ATOM 804 C C . LEU A 1 106 ? -14.641 -10.733 9.873 1.00 98.56 106 LEU A C 1
ATOM 806 O O . LEU A 1 106 ? -15.228 -10.842 8.795 1.00 98.56 106 LEU A O 1
ATOM 810 N N . GLU A 1 107 ? -15.233 -11.039 11.030 1.00 98.31 107 GLU A N 1
ATOM 811 C CA . GLU A 1 107 ? -16.617 -11.521 11.096 1.00 98.31 107 GLU A CA 1
ATOM 812 C C . GLU A 1 107 ? -17.634 -10.463 10.651 1.00 98.31 107 GLU A C 1
ATOM 814 O O . GLU A 1 107 ? -18.600 -10.791 9.956 1.00 98.31 107 GLU A O 1
ATOM 819 N N . PHE A 1 108 ? -17.412 -9.189 10.983 1.00 98.62 108 PHE A N 1
ATOM 820 C CA . PHE A 1 108 ? -18.212 -8.081 10.461 1.00 98.62 108 PHE A CA 1
ATOM 821 C C . PHE A 1 108 ? -18.144 -8.008 8.929 1.00 98.62 108 PHE A C 1
ATOM 823 O O . PHE A 1 108 ? -19.179 -7.987 8.260 1.00 98.62 108 PHE A O 1
ATOM 830 N N . LEU A 1 109 ? -16.940 -8.045 8.350 1.00 98.62 109 LEU A N 1
ATOM 831 C CA . LEU A 1 109 ? -16.741 -7.961 6.903 1.00 98.62 109 LEU A CA 1
ATOM 832 C C . LEU A 1 109 ? -17.319 -9.173 6.165 1.00 98.62 109 LEU A C 1
ATOM 834 O O . LEU A 1 109 ? -17.875 -9.018 5.076 1.00 98.62 109 LEU A O 1
ATOM 838 N N . LYS A 1 110 ? -17.239 -10.368 6.759 1.00 98.50 110 LYS A N 1
ATOM 839 C CA . LYS A 1 110 ? -17.882 -11.579 6.233 1.00 98.50 110 LYS A CA 1
ATOM 840 C C . LYS A 1 110 ? -19.393 -11.407 6.127 1.00 98.50 110 LYS A C 1
ATOM 842 O O . LYS A 1 110 ? -19.948 -11.692 5.071 1.00 98.50 110 LYS A O 1
ATOM 847 N N . ARG A 1 111 ? -20.052 -10.880 7.168 1.00 98.00 111 ARG A N 1
ATOM 848 C CA . ARG A 1 111 ? -21.492 -10.567 7.116 1.00 98.00 111 ARG A CA 1
ATOM 849 C C . ARG A 1 111 ? -21.797 -9.501 6.065 1.00 98.00 111 ARG A C 1
ATOM 851 O O . ARG A 1 111 ? -22.670 -9.712 5.231 1.00 98.00 111 ARG A O 1
ATOM 858 N N . ARG A 1 112 ? -21.042 -8.397 6.065 1.00 96.94 112 ARG A N 1
ATOM 859 C CA . ARG A 1 112 ? -21.227 -7.258 5.149 1.00 96.94 112 ARG A CA 1
ATOM 860 C C . ARG A 1 112 ? -21.159 -7.647 3.673 1.00 96.94 112 ARG A C 1
ATOM 862 O O . ARG A 1 112 ? -21.904 -7.104 2.867 1.00 96.94 112 ARG A O 1
ATOM 869 N N . TYR A 1 113 ? -20.241 -8.542 3.319 1.00 97.19 113 TYR A N 1
ATOM 870 C CA . TYR A 1 113 ? -20.006 -8.969 1.938 1.00 97.19 113 TYR A CA 1
ATOM 871 C C . TYR A 1 113 ? -20.570 -10.359 1.622 1.00 97.19 113 TYR A C 1
ATOM 873 O O . TYR A 1 113 ? -20.194 -10.942 0.602 1.00 97.19 113 TYR A O 1
ATOM 881 N N . GLU A 1 114 ? -21.422 -10.900 2.498 1.00 97.44 114 GLU A N 1
ATOM 882 C CA . GLU A 1 114 ? -22.040 -12.225 2.360 1.00 97.44 114 GLU A CA 1
ATOM 883 C C . GLU A 1 114 ? -21.011 -13.348 2.099 1.00 97.44 114 GLU A C 1
ATOM 885 O O . GLU A 1 114 ? -21.237 -14.287 1.335 1.00 97.44 114 GLU A O 1
ATOM 890 N N . GLN A 1 115 ? -19.837 -13.254 2.732 1.00 96.19 115 GLN A N 1
ATOM 891 C CA . GLN A 1 115 ? -18.746 -14.216 2.590 1.00 96.19 115 GLN A CA 1
ATOM 892 C C . GLN A 1 115 ? -18.756 -15.250 3.713 1.00 96.19 115 GLN A C 1
ATOM 894 O O . GLN A 1 115 ? -18.791 -14.924 4.897 1.00 96.19 115 GLN A O 1
ATOM 899 N N . LYS A 1 116 ? -18.628 -16.528 3.347 1.00 94.12 116 LYS A N 1
ATOM 900 C CA . LYS A 1 116 ? -18.616 -17.633 4.318 1.00 94.12 116 LYS A CA 1
ATOM 901 C C . LYS A 1 116 ? -17.256 -17.848 4.989 1.00 94.12 116 LYS A C 1
ATOM 903 O O . LYS A 1 116 ? -17.206 -18.243 6.152 1.00 94.12 116 LYS A O 1
ATOM 908 N N . HIS A 1 117 ? -16.159 -17.625 4.263 1.00 93.31 117 HIS A N 1
ATOM 909 C CA . HIS A 1 117 ? -14.837 -18.131 4.658 1.00 93.31 117 HIS A CA 1
ATOM 910 C C . HIS A 1 117 ? -13.773 -17.051 4.817 1.00 93.31 117 HIS A C 1
ATOM 912 O O . HIS A 1 117 ? -13.105 -17.018 5.844 1.00 93.31 117 HIS A O 1
ATOM 918 N N . ARG A 1 118 ? -13.618 -16.175 3.823 1.00 94.50 118 ARG A N 1
ATOM 919 C CA . ARG A 1 118 ? -12.550 -15.173 3.796 1.00 94.50 118 ARG A CA 1
ATOM 920 C C . ARG A 1 118 ? -13.070 -13.814 3.362 1.00 94.50 118 ARG A C 1
ATOM 922 O O . ARG A 1 118 ? -14.092 -13.720 2.688 1.00 94.50 118 ARG A O 1
ATOM 929 N N . VAL A 1 119 ? -12.283 -12.792 3.655 1.00 98.06 119 VAL A N 1
ATOM 930 C CA . VAL A 1 119 ? -12.354 -11.474 3.017 1.00 98.06 119 VAL A CA 1
ATOM 931 C C . VAL A 1 119 ? -10.965 -11.140 2.498 1.00 98.06 119 VAL A C 1
ATOM 933 O O . VAL A 1 119 ? -9.980 -11.668 3.018 1.00 98.06 119 VAL A O 1
ATOM 936 N N . SER A 1 120 ? -10.870 -10.336 1.441 1.00 98.19 120 SER A N 1
ATOM 937 C CA . SER A 1 120 ? -9.559 -9.944 0.934 1.00 98.19 120 SER A CA 1
ATOM 938 C C . SER A 1 120 ? -8.914 -8.867 1.800 1.00 98.19 120 SER A C 1
ATOM 940 O O . SER A 1 120 ? -9.624 -8.038 2.371 1.00 98.19 120 SER A O 1
ATOM 942 N N . VAL A 1 121 ? -7.582 -8.830 1.843 1.00 98.38 121 VAL A N 1
ATOM 943 C CA . VAL A 1 121 ? -6.829 -7.769 2.525 1.00 98.38 121 VAL A CA 1
ATOM 944 C C . VAL A 1 121 ? -7.176 -6.379 1.981 1.00 98.38 121 VAL A C 1
ATOM 946 O O . VAL A 1 121 ? -7.317 -5.444 2.764 1.00 98.38 121 VAL A O 1
ATOM 949 N N . GLU A 1 122 ? -7.480 -6.242 0.685 1.00 98.38 122 GLU A N 1
ATOM 950 C CA . GLU A 1 122 ? -7.983 -4.994 0.086 1.00 98.38 122 GLU A CA 1
ATOM 951 C C . GLU A 1 122 ? -9.245 -4.444 0.781 1.00 98.38 122 GLU A C 1
ATOM 953 O O . GLU A 1 122 ? -9.447 -3.228 0.828 1.00 98.38 122 GLU A O 1
ATOM 958 N N . ARG A 1 123 ? -10.099 -5.301 1.368 1.00 98.31 123 ARG A N 1
ATOM 959 C CA . ARG A 1 123 ? -11.298 -4.852 2.106 1.00 98.31 123 ARG A CA 1
ATOM 960 C C . ARG A 1 123 ? -10.977 -4.152 3.424 1.00 98.31 123 ARG A C 1
ATOM 962 O O . ARG A 1 123 ? -11.897 -3.599 4.022 1.00 98.31 123 ARG A O 1
ATOM 969 N N . VAL A 1 124 ? -9.713 -4.161 3.838 1.00 98.56 124 VAL A N 1
ATOM 970 C CA . VAL A 1 124 ? -9.174 -3.445 5.000 1.00 98.56 124 VAL A CA 1
ATOM 971 C C . VAL A 1 124 ? -8.152 -2.400 4.545 1.00 98.56 124 VAL A C 1
ATOM 973 O O . VAL A 1 124 ? -8.211 -1.250 4.970 1.00 98.56 124 VAL A O 1
ATOM 976 N N . VAL A 1 125 ? -7.263 -2.763 3.618 1.00 98.50 125 VAL A N 1
ATOM 977 C CA . VAL A 1 125 ? -6.143 -1.941 3.142 1.00 98.50 125 VAL A CA 1
ATOM 978 C C . VAL A 1 125 ? -6.481 -1.275 1.807 1.00 98.50 125 VAL A C 1
ATOM 980 O O . VAL A 1 125 ? -5.956 -1.612 0.753 1.00 98.50 125 VAL A O 1
ATOM 983 N N . SER A 1 126 ? -7.401 -0.318 1.842 1.00 98.19 126 SER A N 1
ATOM 984 C CA . SER A 1 126 ? -7.734 0.564 0.716 1.00 98.19 126 SER A CA 1
ATOM 985 C C . SER A 1 126 ? -8.538 1.761 1.228 1.00 98.19 126 SER A C 1
ATOM 987 O O . SER A 1 126 ? -8.916 1.803 2.396 1.00 98.19 126 SER A O 1
ATOM 989 N N . GLY A 1 127 ? -8.853 2.731 0.370 1.00 97.19 127 GLY A N 1
ATOM 990 C CA . GLY A 1 127 ? -9.751 3.837 0.719 1.00 97.19 127 GLY A CA 1
ATOM 991 C C . GLY A 1 127 ? -11.125 3.331 1.186 1.00 97.19 127 GLY A C 1
ATOM 992 O O . GLY A 1 127 ? -11.549 3.668 2.292 1.00 97.19 127 GLY A O 1
ATOM 993 N N . PRO A 1 128 ? -11.801 2.462 0.411 1.00 97.75 128 PRO A N 1
ATOM 994 C CA . PRO A 1 128 ? -12.999 1.759 0.872 1.00 97.75 128 PRO A CA 1
ATOM 995 C C . PRO A 1 128 ? -12.751 0.859 2.092 1.00 97.75 128 PRO A C 1
ATOM 997 O O . PRO A 1 128 ? -13.644 0.685 2.918 1.00 97.75 128 PRO A O 1
ATOM 1000 N N . GLY A 1 129 ? -11.548 0.303 2.236 1.00 98.38 129 GLY A N 1
ATOM 1001 C CA . GLY A 1 129 ? -11.161 -0.495 3.396 1.00 98.38 129 GLY A CA 1
ATOM 1002 C C . GLY A 1 129 ? -11.160 0.301 4.700 1.00 98.38 129 GLY A C 1
ATOM 1003 O O . GLY A 1 129 ? -11.778 -0.127 5.668 1.00 98.38 129 GLY A O 1
ATOM 1004 N N . ILE A 1 130 ? -10.599 1.513 4.702 1.00 98.62 130 ILE A N 1
ATOM 1005 C CA . ILE A 1 130 ? -10.656 2.436 5.849 1.00 98.62 130 ILE A CA 1
ATOM 1006 C C . ILE A 1 130 ? -12.113 2.719 6.245 1.00 98.62 130 ILE A C 1
ATOM 1008 O O . ILE A 1 130 ? -12.450 2.710 7.429 1.00 98.62 130 ILE A O 1
ATOM 1012 N N . ALA A 1 131 ? -12.997 2.917 5.259 1.00 98.56 131 ALA A N 1
ATOM 1013 C CA . ALA A 1 131 ? -14.426 3.099 5.507 1.00 98.56 131 ALA A CA 1
ATOM 1014 C C . ALA A 1 131 ? -15.061 1.870 6.172 1.00 98.56 131 ALA A C 1
ATOM 1016 O O . ALA A 1 131 ? -15.831 2.019 7.115 1.00 98.56 131 ALA A O 1
ATOM 1017 N N . ASN A 1 132 ? -14.723 0.663 5.712 1.00 98.69 132 ASN A N 1
ATOM 1018 C CA . ASN A 1 132 ? -15.222 -0.572 6.312 1.00 98.69 132 ASN A CA 1
ATOM 1019 C C . ASN A 1 132 ? -14.775 -0.734 7.768 1.00 98.69 132 ASN A C 1
ATOM 1021 O O . ASN A 1 132 ? -15.571 -1.160 8.602 1.00 98.69 132 ASN A O 1
ATOM 1025 N N . VAL A 1 133 ? -13.514 -0.408 8.067 1.00 98.81 133 VAL A N 1
ATOM 1026 C CA . VAL A 1 133 ? -12.982 -0.487 9.431 1.00 98.81 133 VAL A CA 1
ATOM 1027 C C . VAL A 1 133 ? -13.702 0.505 10.341 1.00 98.81 133 VAL A C 1
ATOM 1029 O O . VAL A 1 133 ? -14.117 0.132 11.434 1.00 98.81 133 VAL A O 1
ATOM 1032 N N . TYR A 1 134 ? -13.903 1.747 9.894 1.00 98.81 134 TYR A N 1
ATOM 1033 C CA . TYR A 1 134 ? -14.659 2.730 10.671 1.00 98.81 134 TYR A CA 1
ATOM 1034 C C . TYR A 1 134 ? -16.112 2.299 10.899 1.00 98.81 134 TYR A C 1
ATOM 1036 O O . TYR A 1 134 ? -16.601 2.411 12.017 1.00 98.81 134 TYR A O 1
ATOM 1044 N N . ASP A 1 135 ? -16.785 1.771 9.872 1.00 98.50 135 ASP A N 1
ATOM 1045 C CA . ASP A 1 135 ? -18.171 1.293 9.974 1.00 98.50 135 ASP A CA 1
ATOM 1046 C C . ASP A 1 135 ? -18.304 0.185 11.033 1.00 98.50 135 ASP A C 1
ATOM 1048 O O . ASP A 1 135 ? -19.177 0.249 11.895 1.00 98.50 135 ASP A O 1
ATOM 1052 N N . PHE A 1 136 ? -17.368 -0.774 11.032 1.00 98.75 136 PHE A N 1
ATOM 1053 C CA . PHE A 1 136 ? -17.254 -1.790 12.081 1.00 98.75 136 PHE A CA 1
ATOM 1054 C C . PHE A 1 136 ? -17.078 -1.166 13.470 1.00 98.75 136 PHE A C 1
ATOM 1056 O O . PHE A 1 136 ? -17.796 -1.522 14.401 1.00 98.75 136 PHE A O 1
ATOM 1063 N N . LEU A 1 137 ? -16.132 -0.237 13.619 1.00 98.75 137 LEU A N 1
ATOM 1064 C CA . LEU A 1 137 ? -15.840 0.390 14.907 1.00 98.75 137 LEU A CA 1
ATOM 1065 C C . LEU A 1 137 ? -17.024 1.210 15.432 1.00 98.75 137 LEU A C 1
ATOM 1067 O O . LEU A 1 137 ? -17.279 1.195 16.633 1.00 98.75 137 LEU A O 1
ATOM 1071 N N . ALA A 1 138 ? -17.758 1.893 14.553 1.00 98.38 138 ALA A N 1
ATOM 1072 C CA . ALA A 1 138 ? -18.953 2.648 14.913 1.00 98.38 138 ALA A CA 1
ATOM 1073 C C . ALA A 1 138 ? -20.104 1.731 15.366 1.00 98.38 138 ALA A C 1
ATOM 1075 O O . ALA A 1 138 ? -20.800 2.064 16.323 1.00 98.38 138 ALA A O 1
ATOM 1076 N N . GLU A 1 139 ? -20.280 0.566 14.728 1.00 98.12 139 GLU A N 1
ATOM 1077 C CA . GLU A 1 139 ? -21.240 -0.460 15.169 1.00 98.12 139 GLU A CA 1
ATOM 1078 C C . GLU A 1 139 ? -20.828 -1.081 16.512 1.00 98.12 139 GLU A C 1
ATOM 1080 O O . GLU A 1 139 ? -21.670 -1.317 17.377 1.00 98.12 139 GLU A O 1
ATOM 1085 N N . HIS A 1 140 ? -19.534 -1.342 16.695 1.00 97.50 140 HIS A N 1
ATOM 1086 C CA . HIS A 1 140 ? -19.020 -2.059 17.858 1.00 97.50 140 HIS A CA 1
ATOM 1087 C C . HIS A 1 140 ? -18.862 -1.168 19.105 1.00 97.50 140 HIS A C 1
ATOM 1089 O O . HIS A 1 140 ? -18.984 -1.651 20.230 1.00 97.50 140 HIS A O 1
ATOM 1095 N N . TYR A 1 141 ? -18.636 0.135 18.919 1.00 97.62 141 TYR A N 1
ATOM 1096 C CA . TYR A 1 141 ? -18.474 1.121 19.992 1.00 97.62 141 TYR A CA 1
ATOM 1097 C C . TYR A 1 141 ? -19.419 2.325 19.808 1.00 97.62 141 TYR A C 1
ATOM 1099 O O . TYR A 1 141 ? -18.949 3.458 19.660 1.00 97.62 141 TYR A O 1
ATOM 1107 N N . PRO A 1 142 ? -20.751 2.124 19.851 1.00 97.38 142 PRO A N 1
ATOM 1108 C CA . PRO A 1 142 ? -21.729 3.170 19.533 1.00 97.38 142 PRO A CA 1
ATOM 1109 C C . PRO A 1 142 ? -21.622 4.399 20.449 1.00 97.38 142 PRO A C 1
ATOM 1111 O O . PRO A 1 142 ? -21.832 5.527 20.005 1.00 97.38 142 PRO A O 1
ATOM 1114 N N . ASP A 1 143 ? -21.226 4.204 21.709 1.00 97.62 143 ASP A N 1
ATOM 1115 C CA . ASP A 1 143 ? -21.072 5.287 22.689 1.00 97.62 143 ASP A CA 1
ATOM 1116 C C . ASP A 1 143 ? -19.852 6.188 22.422 1.00 97.62 143 ASP A C 1
ATOM 1118 O O . ASP A 1 143 ? -19.751 7.278 22.984 1.00 97.62 143 ASP A O 1
ATOM 1122 N N . GLN A 1 144 ? -18.922 5.752 21.565 1.00 97.38 144 GLN A N 1
ATOM 1123 C CA . GLN A 1 144 ? -17.702 6.488 21.206 1.00 97.38 144 GLN A CA 1
ATOM 1124 C C . GLN A 1 144 ? -17.809 7.192 19.844 1.00 97.38 144 GLN A C 1
ATOM 1126 O O . GLN A 1 144 ? -16.846 7.808 19.378 1.00 97.38 144 GLN A O 1
ATOM 1131 N N . VAL A 1 145 ? -18.966 7.102 19.185 1.00 98.12 145 VAL A N 1
ATOM 1132 C CA . VAL A 1 145 ? -19.191 7.699 17.869 1.00 98.12 145 VAL A CA 1
ATOM 1133 C C . VAL A 1 145 ? -19.294 9.222 17.977 1.00 98.12 145 VAL A C 1
ATOM 1135 O O . VAL A 1 145 ? -20.199 9.770 18.611 1.00 98.12 145 VAL A O 1
ATOM 1138 N N . ASP A 1 146 ? -18.401 9.928 17.279 1.00 97.94 146 ASP A N 1
ATOM 1139 C CA . ASP A 1 146 ? -18.577 11.353 17.003 1.00 97.94 146 ASP A CA 1
ATOM 1140 C C . ASP A 1 146 ? -19.691 11.528 15.965 1.00 97.94 146 ASP A C 1
ATOM 1142 O O . ASP A 1 146 ? -19.528 11.205 14.786 1.00 97.94 146 ASP A O 1
ATOM 1146 N N . LYS A 1 147 ? -20.830 12.067 16.409 1.00 97.56 147 LYS A N 1
ATOM 1147 C CA . LYS A 1 147 ? -22.029 12.244 15.578 1.00 97.56 147 LYS A CA 1
ATOM 1148 C C . LYS A 1 147 ? -21.787 13.107 14.339 1.00 97.56 147 LYS A C 1
ATOM 1150 O O . LYS A 1 147 ? -22.448 12.898 13.327 1.00 97.56 147 LYS A O 1
ATOM 1155 N N . SER A 1 148 ? -20.887 14.087 14.414 1.00 97.50 148 SER A N 1
ATOM 1156 C CA . SER A 1 148 ? -20.594 14.971 13.283 1.00 97.50 148 SER A CA 1
ATOM 1157 C C . SER A 1 148 ? -19.777 14.250 12.211 1.00 97.50 148 SER A C 1
ATOM 1159 O O . SER A 1 148 ? -20.093 14.346 11.023 1.00 97.50 148 SER A O 1
ATOM 1161 N N . VAL A 1 149 ? -18.783 13.465 12.640 1.00 97.62 149 VAL A N 1
ATOM 1162 C CA . VAL A 1 149 ? -17.950 12.650 11.752 1.00 97.62 149 VAL A CA 1
ATOM 1163 C C . VAL A 1 149 ? -18.772 11.525 11.134 1.00 97.62 149 VAL A C 1
ATOM 1165 O O . VAL A 1 149 ? -18.697 11.339 9.921 1.00 97.62 149 VAL A O 1
ATOM 1168 N N . ASP A 1 150 ? -19.598 10.823 11.918 1.00 98.12 150 ASP A N 1
ATOM 1169 C CA . ASP A 1 150 ? -20.443 9.744 11.392 1.00 98.12 150 ASP A CA 1
ATOM 1170 C C . ASP A 1 150 ? -21.471 10.287 10.392 1.00 98.12 150 ASP A C 1
ATOM 1172 O O . ASP A 1 150 ? -21.577 9.763 9.288 1.00 98.12 150 ASP A O 1
ATOM 1176 N N . ALA A 1 151 ? -22.140 11.409 10.679 1.00 98.06 151 ALA A N 1
ATOM 1177 C CA . ALA A 1 151 ? -23.054 12.023 9.713 1.00 98.06 151 ALA A CA 1
ATOM 1178 C C . ALA A 1 151 ? -22.360 12.363 8.378 1.00 98.06 151 ALA A C 1
ATOM 1180 O O . ALA A 1 151 ? -22.900 12.072 7.306 1.00 98.06 151 ALA A O 1
ATOM 1181 N N . ALA A 1 152 ? -21.148 12.929 8.426 1.00 98.12 152 ALA A N 1
ATOM 1182 C CA . ALA A 1 152 ? -20.357 13.212 7.229 1.00 98.12 152 ALA A CA 1
ATOM 1183 C C . ALA A 1 152 ? -19.923 11.925 6.503 1.00 98.12 152 ALA A C 1
ATOM 1185 O O . ALA A 1 152 ? -20.011 11.847 5.278 1.00 98.12 152 ALA A O 1
ATOM 1186 N N . PHE A 1 153 ? -19.505 10.901 7.249 1.00 98.12 153 PHE A N 1
ATOM 1187 C CA . PHE A 1 153 ? -19.130 9.589 6.728 1.00 98.12 153 PHE A CA 1
ATOM 1188 C C . PHE A 1 153 ? -20.292 8.919 5.983 1.00 98.12 153 PHE A C 1
ATOM 1190 O O . PHE A 1 153 ? -20.133 8.516 4.829 1.00 98.12 153 PHE A O 1
ATOM 1197 N N . ARG A 1 154 ? -21.481 8.864 6.598 1.00 97.44 154 ARG A N 1
ATOM 1198 C CA . ARG A 1 154 ? -22.692 8.268 6.008 1.00 97.44 154 ARG A CA 1
ATOM 1199 C C . ARG A 1 154 ? -23.136 8.999 4.738 1.00 97.44 154 ARG A C 1
ATOM 1201 O O . ARG A 1 154 ? -23.631 8.359 3.814 1.00 97.44 154 ARG A O 1
ATOM 1208 N N . ALA A 1 155 ? -22.926 10.314 4.665 1.00 97.38 155 ALA A N 1
ATOM 1209 C CA . ALA A 1 155 ? -23.252 11.120 3.488 1.00 97.38 155 ALA A CA 1
ATOM 1210 C C . ALA A 1 155 ? -22.230 10.996 2.338 1.00 97.38 155 ALA A C 1
ATOM 1212 O O . ALA A 1 155 ? -22.551 11.329 1.197 1.00 97.38 155 ALA A O 1
ATOM 1213 N N . ALA A 1 156 ? -21.007 10.531 2.609 1.00 94.88 156 ALA A N 1
ATOM 1214 C CA . ALA A 1 156 ? -19.896 10.588 1.657 1.00 94.88 156 ALA A CA 1
ATOM 1215 C C . ALA A 1 156 ? -19.860 9.448 0.620 1.00 94.88 156 ALA A C 1
ATOM 1217 O O . ALA A 1 156 ? -19.090 9.529 -0.341 1.00 94.88 156 ALA A O 1
ATOM 1218 N N . GLY A 1 157 ? -20.655 8.386 0.791 1.00 93.44 157 GLY A N 1
ATOM 1219 C CA . GLY A 1 157 ? -20.653 7.230 -0.113 1.00 93.44 157 GLY A CA 1
ATOM 1220 C C . GLY A 1 157 ? -19.255 6.612 -0.256 1.00 93.44 157 GLY A C 1
ATOM 1221 O O . GLY A 1 157 ? -18.608 6.282 0.736 1.00 93.44 157 GLY A O 1
ATOM 1222 N N . GLU A 1 158 ? -18.753 6.495 -1.489 1.00 88.44 158 GLU A N 1
ATOM 1223 C CA . GLU A 1 158 ? -17.414 5.943 -1.777 1.00 88.44 158 GLU A CA 1
ATOM 1224 C C . GLU A 1 158 ? -16.262 6.767 -1.173 1.00 88.44 158 GLU A C 1
ATOM 1226 O O . GLU A 1 158 ? -15.163 6.250 -0.974 1.00 88.44 158 GLU A O 1
ATOM 1231 N N . MET A 1 159 ? -16.508 8.035 -0.828 1.00 93.56 159 MET A N 1
ATOM 1232 C CA . MET A 1 159 ? -15.516 8.920 -0.213 1.00 93.56 159 MET A CA 1
ATOM 1233 C C . MET A 1 159 ? -15.448 8.780 1.314 1.00 93.56 159 MET A C 1
ATOM 1235 O O . MET A 1 159 ? -14.687 9.510 1.950 1.00 93.56 159 MET A O 1
ATOM 1239 N N . GLY A 1 160 ? -16.190 7.845 1.921 1.00 95.50 160 GLY A N 1
ATOM 1240 C CA . GLY A 1 160 ? -16.209 7.644 3.374 1.00 95.50 160 GLY A CA 1
ATOM 1241 C C . GLY A 1 160 ? -14.815 7.461 3.982 1.00 95.50 160 GLY A C 1
ATOM 1242 O O . GLY A 1 160 ? -14.510 8.070 5.002 1.00 95.50 160 G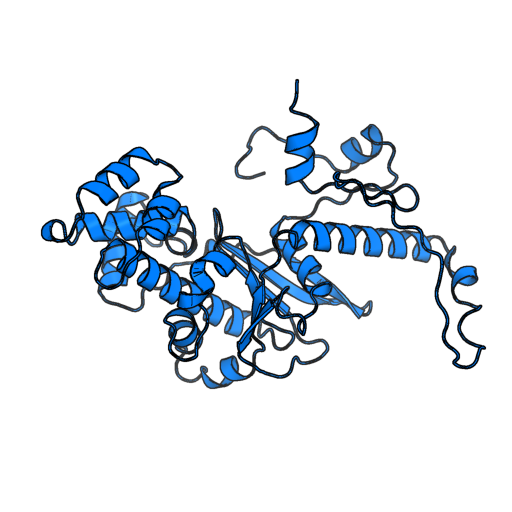LY A O 1
ATOM 1243 N N . GLY A 1 161 ? -13.919 6.727 3.312 1.00 96.50 161 GLY A N 1
ATOM 1244 C CA . GLY A 1 161 ? -12.544 6.536 3.789 1.00 96.50 161 GLY A CA 1
ATOM 1245 C C . GLY A 1 161 ? -11.757 7.843 3.889 1.00 96.50 161 GLY A C 1
ATOM 1246 O O . GLY A 1 161 ? -11.000 8.034 4.834 1.00 96.50 161 GLY A O 1
ATOM 1247 N N . LYS A 1 162 ? -11.996 8.788 2.968 1.00 96.75 162 LYS A N 1
ATOM 1248 C CA . LYS A 1 162 ? -11.392 10.125 3.022 1.00 96.75 162 LYS A CA 1
ATOM 1249 C C . LYS A 1 162 ? -11.889 10.905 4.242 1.00 96.75 162 LYS A C 1
ATOM 1251 O O . LYS A 1 162 ? -11.067 11.493 4.935 1.00 96.75 162 LYS A O 1
ATOM 1256 N N . ILE A 1 163 ? -13.195 10.871 4.524 1.00 98.00 163 ILE A N 1
ATOM 1257 C CA . ILE A 1 163 ? -13.772 11.535 5.706 1.00 98.00 163 ILE A CA 1
ATOM 1258 C C . ILE A 1 163 ? -13.156 10.982 6.990 1.00 98.00 163 ILE A C 1
ATOM 1260 O O . ILE A 1 163 ? -12.777 11.753 7.870 1.00 98.00 163 ILE A O 1
ATOM 1264 N N . VAL A 1 164 ? -13.008 9.658 7.078 1.00 97.75 164 VAL A N 1
ATOM 1265 C CA . VAL A 1 164 ? -12.351 8.998 8.212 1.00 97.75 164 VAL A CA 1
ATOM 1266 C C . VAL A 1 164 ? -10.905 9.477 8.340 1.00 97.75 164 VAL A C 1
ATOM 1268 O O . VAL A 1 164 ? -10.517 9.929 9.413 1.00 97.75 164 VAL A O 1
ATOM 1271 N N . SER A 1 165 ? -10.124 9.459 7.254 1.00 96.81 165 SER A N 1
ATOM 1272 C CA . SER A 1 165 ? -8.730 9.916 7.281 1.00 96.81 165 SER A CA 1
ATOM 1273 C C . SER A 1 165 ? -8.582 11.378 7.712 1.00 96.81 165 SER A C 1
ATOM 1275 O O . SER A 1 165 ? -7.721 11.681 8.530 1.00 96.81 165 SER A O 1
ATOM 1277 N N . GLU A 1 166 ? -9.425 12.284 7.210 1.00 96.75 166 GLU A N 1
ATOM 1278 C CA . GLU A 1 166 ? -9.374 13.719 7.544 1.00 96.75 166 GLU A CA 1
ATOM 1279 C C . GLU A 1 166 ? -9.755 14.015 9.004 1.00 96.75 166 GLU A C 1
ATOM 1281 O O . GLU A 1 166 ? -9.358 15.043 9.552 1.00 96.75 166 GLU A O 1
ATOM 1286 N N . ASN A 1 167 ? -10.498 13.112 9.650 1.00 97.44 167 ASN A N 1
ATOM 1287 C CA . ASN A 1 167 ? -10.938 13.248 11.040 1.00 97.44 167 ASN A CA 1
ATOM 1288 C C . ASN A 1 167 ? -10.181 12.328 12.010 1.00 97.44 167 ASN A C 1
ATOM 1290 O O . ASN A 1 167 ? -10.510 12.277 13.197 1.00 97.44 167 ASN A O 1
ATOM 1294 N N . ALA A 1 168 ? -9.160 11.612 11.536 1.00 96.81 168 ALA A N 1
ATOM 1295 C CA . ALA A 1 168 ? -8.396 10.677 12.344 1.00 96.81 168 ALA A CA 1
ATOM 1296 C C . ALA A 1 168 ? -7.533 11.413 13.379 1.00 96.81 168 ALA A C 1
ATOM 1298 O O . ALA A 1 168 ? -6.526 12.042 13.055 1.00 96.81 168 ALA A O 1
ATOM 1299 N N . LYS A 1 169 ? -7.918 11.301 14.652 1.00 95.81 169 LYS A N 1
ATOM 1300 C CA . LYS A 1 169 ? -7.168 11.827 15.802 1.00 95.81 169 LYS A CA 1
ATOM 1301 C C . LYS A 1 169 ? -6.914 10.715 16.823 1.00 95.81 169 LYS A C 1
ATOM 1303 O O . LYS A 1 169 ? -7.745 9.804 16.917 1.00 95.81 169 LYS A O 1
ATOM 1308 N N . PRO A 1 170 ? -5.825 10.777 17.612 1.00 94.81 170 PRO A N 1
ATOM 1309 C CA . PRO A 1 170 ? -5.600 9.829 18.701 1.00 94.81 170 PRO A CA 1
ATOM 1310 C C . PRO A 1 170 ? -6.830 9.708 19.612 1.00 94.81 170 PRO A C 1
ATOM 1312 O O . PRO A 1 170 ? -7.434 10.717 19.972 1.00 94.81 170 PRO A O 1
ATOM 1315 N N . GLY A 1 171 ? -7.221 8.476 19.946 1.00 94.69 171 GLY A N 1
ATOM 1316 C CA . GLY A 1 171 ? -8.374 8.190 20.810 1.00 94.69 171 GLY A CA 1
ATOM 1317 C C . GLY A 1 171 ? -9.754 8.287 20.145 1.00 94.69 171 GLY A C 1
ATOM 1318 O O . GLY A 1 171 ? -10.753 8.045 20.810 1.00 94.69 171 GLY A O 1
ATOM 1319 N N . THR A 1 172 ? -9.839 8.615 18.852 1.00 98.19 172 THR A N 1
ATOM 1320 C CA . THR A 1 172 ? -11.108 8.586 18.098 1.00 98.19 172 THR A CA 1
ATOM 1321 C C . THR A 1 172 ? -11.268 7.273 17.336 1.00 98.19 172 THR A C 1
ATOM 1323 O O . THR A 1 172 ? -10.272 6.665 16.940 1.00 98.19 172 THR A O 1
ATOM 1326 N N . LEU A 1 173 ? -12.508 6.874 17.026 1.00 98.56 173 LEU A N 1
ATOM 1327 C CA . LEU A 1 173 ? -12.761 5.710 16.163 1.00 98.56 173 LEU A CA 1
ATOM 1328 C C . LEU A 1 173 ? -12.143 5.873 14.765 1.00 98.56 173 LEU A C 1
ATOM 1330 O O . LEU A 1 173 ? -11.674 4.903 14.180 1.00 98.56 173 LEU A O 1
ATOM 1334 N N . ALA A 1 174 ? -12.078 7.102 14.243 1.00 98.50 174 ALA A N 1
ATOM 1335 C CA . ALA A 1 174 ? -11.390 7.391 12.986 1.00 98.50 174 ALA A CA 1
ATOM 1336 C C . ALA A 1 174 ? -9.867 7.190 13.092 1.00 98.50 174 ALA A C 1
ATOM 1338 O O . ALA A 1 174 ? -9.241 6.656 12.178 1.00 98.50 174 ALA A O 1
ATOM 1339 N N . GLY A 1 175 ? -9.276 7.570 14.230 1.00 98.19 175 GLY A N 1
ATOM 1340 C CA . GLY A 1 175 ? -7.881 7.279 14.554 1.00 98.19 175 GLY A CA 1
ATOM 1341 C C . GLY A 1 175 ? -7.611 5.778 14.611 1.00 98.19 175 GLY A C 1
ATOM 1342 O O . GLY A 1 175 ? -6.715 5.306 13.917 1.00 98.19 175 GLY A O 1
ATOM 1343 N N . LEU A 1 176 ? -8.442 5.040 15.351 1.00 98.25 176 LEU A N 1
ATOM 1344 C CA . LEU A 1 176 ? -8.344 3.586 15.481 1.00 98.25 176 LEU A CA 1
ATOM 1345 C C . LEU A 1 176 ? -8.542 2.865 14.137 1.00 98.25 176 LEU A C 1
ATOM 1347 O O . LEU A 1 176 ? -7.874 1.870 13.864 1.00 98.25 176 LEU A O 1
ATOM 1351 N N . ALA A 1 177 ? -9.405 3.386 13.259 1.00 98.62 177 ALA A N 1
ATOM 1352 C CA . ALA A 1 177 ? -9.564 2.848 11.912 1.00 98.62 177 ALA A CA 1
ATOM 1353 C C . ALA A 1 177 ? -8.267 2.952 11.094 1.00 98.62 177 ALA A C 1
ATOM 1355 O O . ALA A 1 177 ? -7.897 1.998 10.407 1.00 98.62 177 ALA A O 1
ATOM 1356 N N . LEU A 1 178 ? -7.551 4.080 11.192 1.00 98.38 178 LEU A N 1
ATOM 1357 C CA . LEU A 1 178 ? -6.248 4.227 10.542 1.00 98.38 178 LEU A CA 1
ATOM 1358 C C . LEU A 1 178 ? -5.145 3.396 11.202 1.00 98.38 178 LEU A C 1
ATOM 1360 O O . LEU A 1 178 ? -4.235 2.959 10.502 1.00 98.38 178 LEU A O 1
ATOM 1364 N N . ASP A 1 179 ? -5.228 3.158 12.509 1.00 97.88 179 ASP A N 1
ATOM 1365 C CA . ASP A 1 179 ? -4.301 2.276 13.223 1.00 97.88 179 ASP A CA 1
ATOM 1366 C C . ASP A 1 179 ? -4.421 0.828 12.716 1.00 97.88 179 ASP A C 1
ATOM 1368 O O . ASP A 1 179 ? -3.421 0.219 12.328 1.00 97.88 179 ASP A O 1
ATOM 1372 N N . ILE A 1 180 ? -5.652 0.308 12.613 1.00 98.56 180 ILE A N 1
ATOM 1373 C CA . ILE A 1 180 ? -5.933 -1.020 12.040 1.00 98.56 180 ILE A CA 1
ATOM 1374 C C . ILE A 1 180 ? -5.508 -1.079 10.567 1.00 98.56 180 ILE A C 1
ATOM 1376 O O . ILE A 1 180 ? -4.866 -2.043 10.152 1.00 98.56 180 ILE A O 1
ATOM 1380 N N . PHE A 1 181 ? -5.814 -0.046 9.772 1.00 98.62 181 PHE A N 1
ATOM 1381 C CA . PHE A 1 181 ? -5.358 0.048 8.381 1.00 98.62 181 PHE A CA 1
ATOM 1382 C C . PHE A 1 181 ? -3.828 -0.039 8.274 1.00 98.62 181 PHE A C 1
ATOM 1384 O O . PHE A 1 181 ? -3.321 -0.836 7.487 1.00 98.62 181 PHE A O 1
ATOM 1391 N N . ALA A 1 182 ? -3.090 0.741 9.070 1.00 98.25 182 ALA A N 1
ATOM 1392 C CA . ALA A 1 182 ? -1.629 0.771 9.029 1.00 98.25 182 ALA A CA 1
ATOM 1393 C C . ALA A 1 182 ? -1.019 -0.574 9.453 1.00 98.25 182 ALA A C 1
ATOM 1395 O O . ALA A 1 182 ? -0.113 -1.072 8.783 1.00 98.25 182 ALA A O 1
ATOM 1396 N N . GLY A 1 183 ? -1.553 -1.196 10.509 1.00 98.31 183 GLY A N 1
ATOM 1397 C CA . GLY A 1 183 ? -1.126 -2.521 10.960 1.00 98.31 183 GLY A CA 1
ATOM 1398 C C . GLY A 1 183 ? -1.413 -3.624 9.936 1.00 98.31 183 GLY A C 1
ATOM 1399 O O . GLY A 1 183 ? -0.546 -4.453 9.654 1.00 98.31 183 GLY A O 1
ATOM 1400 N N . ALA A 1 184 ? -2.596 -3.621 9.318 1.00 98.69 184 ALA A N 1
ATOM 1401 C CA . ALA A 1 184 ? -2.934 -4.565 8.254 1.00 98.69 184 ALA A CA 1
ATOM 1402 C C . ALA A 1 184 ? -2.049 -4.359 7.012 1.00 98.69 184 ALA A C 1
ATOM 1404 O O . ALA A 1 184 ? -1.560 -5.332 6.435 1.00 98.69 184 ALA A O 1
ATOM 1405 N N . TYR A 1 185 ? -1.780 -3.101 6.642 1.00 98.69 185 TYR A N 1
ATOM 1406 C CA . TYR A 1 185 ? -0.927 -2.766 5.504 1.00 98.69 185 TYR A CA 1
ATOM 1407 C C . TYR A 1 185 ? 0.519 -3.224 5.725 1.00 98.69 185 TYR A C 1
ATOM 1409 O O . TYR A 1 185 ? 1.101 -3.883 4.863 1.00 98.69 185 TYR A O 1
ATOM 1417 N N . GLY A 1 186 ? 1.076 -2.949 6.907 1.00 98.44 186 GLY A N 1
ATOM 1418 C CA . GLY A 1 186 ? 2.406 -3.420 7.284 1.00 98.44 186 GLY A CA 1
ATOM 1419 C C . GLY A 1 186 ? 2.491 -4.942 7.297 1.00 98.44 186 GLY A C 1
ATOM 1420 O O . GLY A 1 186 ? 3.456 -5.519 6.797 1.00 98.44 186 GLY A O 1
ATOM 1421 N N . SER A 1 187 ? 1.444 -5.615 7.787 1.00 98.44 187 SER A N 1
ATOM 1422 C CA . SER A 1 187 ? 1.388 -7.076 7.789 1.00 98.44 187 SER A CA 1
ATOM 1423 C C . SER A 1 187 ? 1.467 -7.660 6.375 1.00 98.44 187 SER A C 1
ATOM 1425 O O . SER A 1 187 ? 2.277 -8.571 6.170 1.00 98.44 187 SER A O 1
ATOM 1427 N N . GLU A 1 188 ? 0.701 -7.127 5.414 1.00 98.62 188 GLU A N 1
ATOM 1428 C CA . GLU A 1 188 ? 0.745 -7.579 4.014 1.00 98.62 188 GLU A CA 1
ATOM 1429 C C . GLU A 1 188 ? 2.075 -7.227 3.345 1.00 98.62 188 GLU A C 1
ATOM 1431 O O . GLU A 1 188 ? 2.667 -8.069 2.676 1.00 98.62 188 GLU A O 1
ATOM 1436 N N . ALA A 1 189 ? 2.636 -6.043 3.609 1.00 98.56 189 ALA A N 1
ATOM 1437 C CA . ALA A 1 189 ? 3.980 -5.706 3.144 1.00 98.56 189 ALA A CA 1
ATOM 1438 C C . ALA A 1 189 ? 5.031 -6.711 3.661 1.00 98.56 189 ALA A C 1
ATOM 1440 O O . ALA A 1 189 ? 5.961 -7.077 2.941 1.00 98.56 189 ALA A O 1
ATOM 1441 N N . GLY A 1 190 ? 4.869 -7.214 4.889 1.00 98.38 190 GLY A N 1
ATOM 1442 C CA . GLY A 1 190 ? 5.733 -8.255 5.446 1.00 98.38 190 GLY A CA 1
ATOM 1443 C C . GLY A 1 190 ? 5.538 -9.603 4.751 1.00 98.38 190 GLY A C 1
ATOM 1444 O O . GLY A 1 190 ? 6.505 -10.324 4.513 1.00 98.38 190 GLY A O 1
ATOM 1445 N N . VAL A 1 191 ? 4.302 -9.936 4.372 1.00 98.19 191 VAL A N 1
ATOM 1446 C CA . VAL A 1 191 ? 3.994 -11.123 3.561 1.00 98.19 191 VAL A CA 1
ATOM 1447 C C . VAL A 1 191 ? 4.637 -11.013 2.174 1.00 98.19 191 VAL A C 1
ATOM 1449 O O . VAL A 1 191 ? 5.304 -11.956 1.748 1.00 98.19 191 VAL A O 1
ATOM 1452 N N . ALA A 1 192 ? 4.523 -9.865 1.503 1.00 98.06 192 ALA A N 1
ATOM 1453 C CA . ALA A 1 192 ? 5.212 -9.570 0.246 1.00 98.06 192 ALA A CA 1
ATOM 1454 C C . ALA A 1 192 ? 6.741 -9.704 0.383 1.00 98.06 192 ALA A C 1
ATOM 1456 O O . ALA A 1 192 ? 7.396 -10.328 -0.457 1.00 98.06 192 ALA A O 1
ATOM 1457 N N . GLY A 1 193 ? 7.305 -9.201 1.488 1.00 98.31 193 GLY A N 1
ATOM 1458 C CA . GLY A 1 193 ? 8.723 -9.342 1.821 1.00 98.31 193 GLY A CA 1
ATOM 1459 C C . GLY A 1 193 ? 9.183 -10.801 1.907 1.00 98.31 193 GLY A C 1
ATOM 1460 O O . GLY A 1 193 ? 10.247 -11.140 1.395 1.00 98.31 193 GLY A O 1
ATOM 1461 N N . LEU A 1 194 ? 8.364 -11.684 2.487 1.00 97.94 194 LEU A N 1
ATOM 1462 C CA . LEU A 1 194 ? 8.660 -13.119 2.564 1.00 97.94 194 LEU A CA 1
ATOM 1463 C C . LEU A 1 194 ? 8.436 -13.855 1.235 1.00 97.94 194 LEU A C 1
ATOM 1465 O O . LEU A 1 194 ? 9.208 -14.752 0.905 1.00 97.94 194 LEU A O 1
ATOM 1469 N N . LYS A 1 195 ? 7.384 -13.503 0.485 1.00 97.00 195 LYS A N 1
ATOM 1470 C CA . LYS A 1 195 ? 7.016 -14.171 -0.774 1.00 97.00 195 LYS A CA 1
ATOM 1471 C C . LYS A 1 195 ? 8.032 -13.906 -1.883 1.00 97.00 195 LYS A C 1
ATOM 1473 O O . LYS A 1 195 ? 8.397 -14.832 -2.602 1.00 97.00 195 LYS A O 1
ATOM 1478 N N . TRP A 1 196 ? 8.461 -12.654 -2.038 1.00 97.50 196 TRP A N 1
ATOM 1479 C CA . TRP A 1 196 ? 9.289 -12.242 -3.176 1.00 97.50 196 TRP A CA 1
ATOM 1480 C C . TRP A 1 196 ? 10.745 -11.983 -2.826 1.00 97.50 196 TRP A C 1
ATOM 1482 O O . TRP A 1 196 ? 11.558 -11.877 -3.739 1.00 97.50 196 TRP A O 1
ATOM 1492 N N . MET A 1 197 ? 11.074 -11.881 -1.533 1.00 97.94 197 MET A N 1
ATOM 1493 C CA . MET A 1 197 ? 12.420 -11.557 -1.051 1.00 97.94 197 MET A CA 1
ATOM 1494 C C . MET A 1 197 ? 13.050 -10.388 -1.831 1.00 97.94 197 MET A C 1
ATOM 1496 O O . MET A 1 197 ? 14.092 -10.557 -2.471 1.00 97.94 197 MET A O 1
ATOM 1500 N N . PRO A 1 198 ? 12.405 -9.204 -1.841 1.00 98.19 198 PRO A N 1
ATOM 1501 C CA . PRO A 1 198 ? 12.810 -8.095 -2.687 1.00 98.19 198 PRO A CA 1
ATOM 1502 C C . PRO A 1 198 ? 14.031 -7.357 -2.117 1.00 98.19 198 PRO A C 1
ATOM 1504 O O . PRO A 1 198 ? 13.944 -6.189 -1.743 1.00 98.19 198 PRO A O 1
ATOM 1507 N N . PHE A 1 199 ? 15.188 -8.021 -2.034 1.00 98.56 199 PHE A N 1
ATOM 1508 C CA . PHE A 1 199 ? 16.431 -7.408 -1.543 1.00 98.56 199 PHE A CA 1
ATOM 1509 C C . PHE A 1 199 ? 16.933 -6.274 -2.450 1.00 98.56 199 PHE A C 1
ATOM 1511 O O . PHE A 1 199 ? 17.743 -5.459 -2.021 1.00 98.56 199 PHE A O 1
ATOM 1518 N N . GLY A 1 200 ? 16.409 -6.153 -3.676 1.00 97.94 200 GLY A N 1
ATOM 1519 C CA . GLY A 1 200 ? 16.612 -4.987 -4.535 1.00 97.94 200 GLY A CA 1
ATOM 1520 C C . GLY A 1 200 ? 15.778 -3.768 -4.113 1.00 97.94 200 GLY A C 1
ATOM 1521 O O . GLY A 1 200 ? 16.068 -2.649 -4.548 1.00 97.94 200 GLY A O 1
ATOM 1522 N N . GLY A 1 201 ? 14.761 -3.961 -3.269 1.00 98.38 201 GLY A N 1
ATOM 1523 C CA . GLY A 1 201 ? 13.938 -2.928 -2.642 1.00 98.38 201 GLY A CA 1
ATOM 1524 C C . GLY A 1 201 ? 12.442 -3.266 -2.624 1.00 98.38 201 GLY A C 1
ATOM 1525 O O . GLY A 1 201 ? 11.881 -3.711 -3.628 1.00 98.38 201 GLY A O 1
ATOM 1526 N N . LEU A 1 202 ? 11.783 -2.990 -1.498 1.00 98.75 202 LEU A N 1
ATOM 1527 C CA . LEU A 1 202 ? 10.330 -3.016 -1.334 1.00 98.75 202 LEU A CA 1
ATOM 1528 C C . LEU A 1 202 ? 9.778 -1.585 -1.298 1.00 98.75 202 LEU A C 1
ATOM 1530 O O . LEU A 1 202 ? 10.144 -0.780 -0.444 1.00 98.75 202 LEU A O 1
ATOM 1534 N N . PHE A 1 203 ? 8.879 -1.273 -2.224 1.00 98.69 203 PHE A N 1
ATOM 1535 C CA . PHE A 1 203 ? 8.335 0.066 -2.412 1.00 98.69 203 PHE A CA 1
ATOM 1536 C C . PHE A 1 203 ? 6.863 0.126 -2.014 1.00 98.69 203 PHE A C 1
ATOM 1538 O O . PHE A 1 203 ? 6.002 -0.504 -2.632 1.00 98.69 203 PHE A O 1
ATOM 1545 N N . ILE A 1 204 ? 6.574 0.929 -1.000 1.00 98.56 204 ILE A N 1
ATOM 1546 C CA . ILE A 1 204 ? 5.224 1.232 -0.539 1.00 98.56 204 ILE A CA 1
ATOM 1547 C C . ILE A 1 204 ? 4.706 2.379 -1.414 1.00 98.56 204 ILE A C 1
ATOM 1549 O O . ILE A 1 204 ? 5.256 3.479 -1.392 1.00 98.56 204 ILE A O 1
ATOM 1553 N N . THR A 1 205 ? 3.721 2.100 -2.266 1.00 97.06 205 THR A N 1
ATOM 1554 C CA . THR A 1 205 ? 3.225 3.020 -3.310 1.00 97.06 205 THR A CA 1
ATOM 1555 C C . THR A 1 205 ? 1.745 3.349 -3.103 1.00 97.06 205 THR A C 1
ATOM 1557 O O . THR A 1 205 ? 1.176 3.084 -2.045 1.00 97.06 205 THR A O 1
ATOM 1560 N N . GLY A 1 206 ? 1.089 3.947 -4.098 1.00 93.06 206 GLY A N 1
ATOM 1561 C CA . GLY A 1 206 ? -0.331 4.280 -4.039 1.00 93.06 206 GLY A CA 1
ATOM 1562 C C . GLY A 1 206 ? -0.633 5.574 -3.281 1.00 93.06 206 GLY A C 1
ATOM 1563 O O . GLY A 1 206 ? 0.100 6.016 -2.398 1.00 93.06 206 GLY A O 1
ATOM 1564 N N . GLY A 1 207 ? -1.751 6.206 -3.641 1.00 92.62 207 GLY A N 1
ATOM 1565 C CA . GLY A 1 207 ? -2.102 7.549 -3.170 1.00 92.62 207 GLY A CA 1
ATOM 1566 C C . GLY A 1 207 ? -2.446 7.658 -1.681 1.00 92.62 207 GLY A C 1
ATOM 1567 O O . GLY A 1 207 ? -2.641 8.776 -1.200 1.00 92.62 207 GLY A O 1
ATOM 1568 N N . LEU A 1 208 ? -2.562 6.540 -0.952 1.00 94.44 208 LEU A N 1
ATOM 1569 C CA . LEU A 1 208 ? -2.715 6.555 0.506 1.00 94.44 208 LEU A CA 1
ATOM 1570 C C . LEU A 1 208 ? -1.376 6.612 1.239 1.00 94.44 208 LEU A C 1
ATOM 1572 O O . LEU A 1 208 ? -1.347 7.104 2.362 1.00 94.44 208 LEU A O 1
ATOM 1576 N N . THR A 1 209 ? -0.279 6.184 0.621 1.00 93.94 209 THR A N 1
ATOM 1577 C CA . THR A 1 209 ? 1.038 6.152 1.264 1.00 93.94 209 THR A CA 1
ATOM 1578 C C . THR A 1 209 ? 1.530 7.532 1.703 1.00 93.94 209 THR A C 1
ATOM 1580 O O . THR A 1 209 ? 1.698 7.728 2.907 1.00 93.94 209 THR A O 1
ATOM 1583 N N . PRO A 1 210 ? 1.678 8.538 0.814 1.00 94.31 210 PRO A N 1
ATOM 1584 C CA . PRO A 1 210 ? 2.155 9.857 1.236 1.00 94.31 210 PRO A CA 1
ATOM 1585 C C . PRO A 1 210 ? 1.202 10.547 2.226 1.00 94.31 210 PRO A C 1
ATOM 1587 O O . PRO A 1 210 ? 1.641 11.312 3.077 1.00 94.31 210 PRO A O 1
ATOM 1590 N N . LYS A 1 211 ? -0.102 10.245 2.166 1.00 93.94 211 LYS A N 1
ATOM 1591 C CA . LYS A 1 211 ? -1.124 10.824 3.059 1.00 93.94 211 LYS A CA 1
ATOM 1592 C C . LYS A 1 211 ? -1.111 10.239 4.470 1.00 93.94 211 LYS A C 1
ATOM 1594 O O . LYS A 1 211 ? -1.702 10.828 5.365 1.00 93.94 211 LYS A O 1
ATOM 1599 N N . ASN A 1 212 ? -0.486 9.079 4.652 1.00 94.50 212 ASN A N 1
ATOM 1600 C CA . ASN A 1 212 ? -0.431 8.361 5.923 1.00 94.50 212 ASN A CA 1
ATOM 1601 C C . ASN A 1 212 ? 1.017 8.120 6.365 1.00 94.50 212 ASN A C 1
ATOM 1603 O O . ASN A 1 212 ? 1.274 7.188 7.125 1.00 94.50 212 ASN A O 1
ATOM 1607 N N . ILE A 1 213 ? 1.964 8.943 5.897 1.00 95.06 213 ILE A N 1
ATOM 1608 C CA . ILE A 1 213 ? 3.390 8.728 6.156 1.00 95.06 213 ILE A CA 1
ATOM 1609 C C . ILE A 1 213 ? 3.699 8.674 7.656 1.00 95.06 213 ILE A C 1
ATOM 1611 O O . ILE A 1 213 ? 4.450 7.803 8.069 1.00 95.06 213 ILE A O 1
ATOM 1615 N N . ASP A 1 214 ? 3.024 9.472 8.487 1.00 91.94 214 ASP A N 1
ATOM 1616 C CA . ASP A 1 214 ? 3.202 9.472 9.949 1.00 91.94 214 ASP A CA 1
ATOM 1617 C C . ASP A 1 214 ? 2.803 8.144 10.621 1.00 91.94 214 ASP A C 1
ATOM 1619 O O . ASP A 1 214 ? 3.218 7.857 11.740 1.00 91.94 214 ASP A O 1
ATOM 1623 N N . ARG A 1 215 ? 1.985 7.321 9.950 1.00 93.94 215 ARG A N 1
ATOM 1624 C CA . ARG A 1 215 ? 1.550 5.994 10.425 1.00 93.94 215 ARG A CA 1
ATOM 1625 C C . ARG A 1 215 ? 2.324 4.841 9.790 1.00 93.94 215 ARG A C 1
ATOM 1627 O O . ARG A 1 215 ? 2.194 3.705 10.245 1.00 93.94 215 ARG A O 1
ATOM 1634 N N . ILE A 1 216 ? 3.078 5.132 8.732 1.00 97.12 216 ILE A N 1
ATOM 1635 C CA . ILE A 1 216 ? 3.863 4.164 7.959 1.00 97.12 216 ILE A CA 1
ATOM 1636 C C . ILE A 1 216 ? 5.346 4.249 8.337 1.00 97.12 216 ILE A C 1
ATOM 1638 O O . ILE A 1 216 ? 6.012 3.227 8.466 1.00 97.12 216 ILE A O 1
ATOM 1642 N N . ALA A 1 217 ? 5.866 5.464 8.490 1.00 95.81 217 ALA A N 1
ATOM 1643 C CA . ALA A 1 217 ? 7.251 5.745 8.816 1.00 95.81 217 ALA A CA 1
ATOM 1644 C C . ALA A 1 217 ? 7.484 5.773 10.328 1.00 95.81 217 ALA A C 1
ATOM 1646 O O . ALA A 1 217 ? 6.596 6.085 11.118 1.00 95.81 217 ALA A O 1
ATOM 1647 N N . GLY A 1 218 ? 8.721 5.481 10.721 1.00 94.44 218 GLY A N 1
ATOM 1648 C CA . GLY A 1 218 ? 9.134 5.402 12.116 1.00 94.44 218 GLY A CA 1
ATOM 1649 C C . GLY A 1 218 ? 9.255 3.962 12.598 1.00 94.44 218 GLY A C 1
ATOM 1650 O O . GLY A 1 218 ? 8.490 3.077 12.212 1.00 94.44 218 GLY A O 1
ATOM 1651 N N . GLU A 1 219 ? 10.251 3.733 13.451 1.00 88.75 219 GLU A N 1
ATOM 1652 C CA . GLU A 1 219 ? 10.636 2.395 13.901 1.00 88.75 219 GLU A CA 1
ATOM 1653 C C . GLU A 1 219 ? 9.516 1.672 14.658 1.00 88.75 219 GLU A C 1
ATOM 1655 O O . GLU A 1 219 ? 9.346 0.471 14.453 1.00 88.75 219 GLU A O 1
ATOM 1660 N N . ASN A 1 220 ? 8.728 2.430 15.429 1.00 92.56 220 ASN A N 1
ATOM 1661 C CA . ASN A 1 220 ? 7.599 1.962 16.242 1.00 92.56 220 ASN A CA 1
ATOM 1662 C C . ASN A 1 220 ? 6.240 2.343 15.627 1.00 92.56 220 ASN A C 1
ATOM 1664 O O . ASN A 1 220 ? 5.250 2.532 16.331 1.00 92.56 220 ASN A O 1
ATOM 1668 N N . SER A 1 221 ? 6.191 2.574 14.312 1.00 96.81 221 SER A N 1
ATOM 1669 C CA . SER A 1 221 ? 4.906 2.729 13.632 1.00 96.81 221 SER A CA 1
ATOM 1670 C C . SER A 1 221 ? 4.201 1.377 13.547 1.00 96.81 221 SER A C 1
ATOM 1672 O O . SER A 1 221 ? 4.845 0.345 13.348 1.00 96.81 221 SER A O 1
ATOM 1674 N N . LEU A 1 222 ? 2.868 1.376 13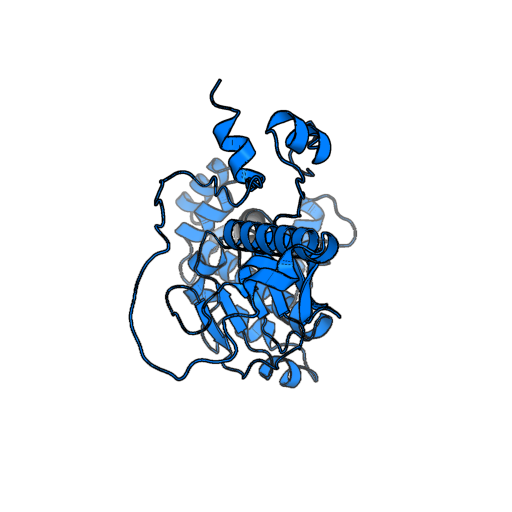.622 1.00 96.19 222 LEU A N 1
ATOM 1675 C CA . LEU A 1 222 ? 2.072 0.145 13.524 1.00 96.19 222 LEU A CA 1
ATOM 1676 C C . LEU A 1 222 ? 2.342 -0.617 12.221 1.00 96.19 222 LEU A C 1
ATOM 1678 O O . LEU A 1 222 ? 2.324 -1.847 12.208 1.00 96.19 222 LEU A O 1
ATOM 1682 N N . PHE A 1 223 ? 2.637 0.107 11.139 1.00 98.50 223 PHE A N 1
ATOM 1683 C CA . PHE A 1 223 ? 3.069 -0.483 9.879 1.00 98.50 223 PHE A CA 1
ATOM 1684 C C . PHE A 1 223 ? 4.397 -1.239 10.028 1.00 98.50 223 PHE A C 1
ATOM 1686 O O . PHE A 1 223 ? 4.469 -2.420 9.687 1.00 98.50 223 PHE A O 1
ATOM 1693 N N . MET A 1 224 ? 5.452 -0.596 10.545 1.00 98.19 224 MET A N 1
ATOM 1694 C CA . MET A 1 224 ? 6.775 -1.225 10.640 1.00 98.19 224 MET A CA 1
ATOM 1695 C C . MET A 1 224 ? 6.813 -2.350 11.678 1.00 98.19 224 MET A C 1
ATOM 1697 O O . MET A 1 224 ? 7.469 -3.368 11.451 1.00 98.19 224 MET A O 1
ATOM 1701 N N . GLU A 1 225 ? 6.077 -2.218 12.781 1.00 96.94 225 GLU A N 1
ATOM 1702 C CA . GLU A 1 225 ? 5.895 -3.293 13.759 1.00 96.94 225 GLU A CA 1
ATOM 1703 C C . GLU A 1 225 ? 5.213 -4.510 13.115 1.00 96.94 225 GLU A C 1
ATOM 1705 O O . GLU A 1 225 ? 5.713 -5.631 13.210 1.00 96.94 225 GLU A O 1
ATOM 1710 N N . ALA A 1 226 ? 4.117 -4.295 12.380 1.00 97.81 226 ALA A N 1
ATOM 1711 C CA . ALA A 1 226 ? 3.396 -5.354 11.675 1.00 97.81 226 ALA A CA 1
ATOM 1712 C C . ALA A 1 226 ? 4.197 -6.011 10.544 1.00 97.81 226 ALA A C 1
ATOM 1714 O O . ALA A 1 226 ? 4.095 -7.223 10.326 1.00 97.81 226 ALA A O 1
ATOM 1715 N N . PHE A 1 227 ? 4.988 -5.210 9.828 1.00 98.38 227 PHE A N 1
ATOM 1716 C CA . PHE A 1 227 ? 5.906 -5.684 8.802 1.00 98.38 227 PHE A CA 1
ATOM 1717 C C . PHE A 1 227 ? 6.896 -6.679 9.400 1.00 98.38 227 PHE A C 1
ATOM 1719 O O . PHE A 1 227 ? 7.035 -7.786 8.883 1.00 98.38 227 PHE A O 1
ATOM 1726 N N . ARG A 1 228 ? 7.531 -6.316 10.521 1.00 97.19 228 ARG A N 1
ATOM 1727 C CA . ARG A 1 228 ? 8.571 -7.125 11.169 1.00 97.19 228 ARG A CA 1
ATOM 1728 C C . ARG A 1 228 ? 8.020 -8.298 11.969 1.00 97.19 228 ARG A C 1
ATOM 1730 O O . ARG A 1 228 ? 8.774 -9.232 12.229 1.00 97.19 228 ARG A O 1
ATOM 1737 N N . ASP A 1 229 ? 6.749 -8.300 12.349 1.00 96.88 229 ASP A N 1
ATOM 1738 C CA . ASP A 1 229 ? 6.128 -9.379 13.120 1.00 96.88 229 ASP A CA 1
ATOM 1739 C C . ASP A 1 229 ? 5.813 -10.614 12.252 1.00 96.88 229 ASP A C 1
ATOM 1741 O O . ASP A 1 229 ? 4.690 -10.818 11.786 1.00 96.88 229 ASP A O 1
ATOM 1745 N N . LYS A 1 230 ? 6.844 -11.432 11.995 1.00 96.94 230 LYS A N 1
ATOM 1746 C CA . LYS A 1 230 ? 6.792 -12.698 11.237 1.00 96.94 230 LYS A CA 1
ATOM 1747 C C . LYS A 1 230 ? 7.488 -13.850 11.978 1.00 96.94 230 LYS A C 1
ATOM 1749 O O . LYS A 1 230 ? 7.968 -14.812 11.370 1.00 96.94 230 LYS A O 1
ATOM 1754 N N . GLY A 1 231 ? 7.552 -13.767 13.306 1.00 96.06 231 GLY A N 1
ATOM 1755 C CA . GLY A 1 231 ? 8.137 -14.793 14.169 1.00 96.06 231 GLY A CA 1
ATOM 1756 C C . GLY A 1 231 ? 9.604 -15.104 13.843 1.00 96.06 231 GLY A C 1
ATOM 1757 O O . GLY A 1 231 ? 10.441 -14.218 13.708 1.00 96.06 231 GLY A O 1
ATOM 1758 N N . ARG A 1 232 ? 9.949 -16.391 13.701 1.00 97.19 232 ARG A N 1
ATOM 1759 C CA . ARG A 1 232 ? 11.352 -16.826 13.529 1.00 97.19 232 ARG A CA 1
ATOM 1760 C C . ARG A 1 232 ? 12.047 -16.281 12.274 1.00 97.19 232 ARG A C 1
ATOM 1762 O O . ARG A 1 232 ? 13.271 -16.310 12.212 1.00 97.19 232 ARG A O 1
ATOM 1769 N N . VAL A 1 233 ? 11.285 -15.843 11.267 1.00 96.50 233 VAL A N 1
ATOM 1770 C CA . VAL A 1 233 ? 11.830 -15.299 10.011 1.00 96.50 233 VAL A CA 1
ATOM 1771 C C . VAL A 1 233 ? 11.899 -13.770 10.000 1.00 96.50 233 VAL A C 1
ATOM 1773 O O . VAL A 1 233 ? 12.392 -13.206 9.029 1.00 96.50 233 VAL A O 1
ATOM 1776 N N . SER A 1 234 ? 11.494 -13.088 11.077 1.00 96.88 234 SER A N 1
ATOM 1777 C CA . SER A 1 234 ? 11.608 -11.629 11.214 1.00 96.88 234 SER A CA 1
ATOM 1778 C C . SER A 1 234 ? 12.998 -11.062 10.881 1.00 96.88 234 SER A C 1
ATOM 1780 O O . SER A 1 234 ? 13.052 -10.055 10.174 1.00 96.88 234 SER A O 1
ATOM 1782 N N . PRO A 1 235 ? 14.131 -11.696 11.267 1.00 97.06 235 PRO A N 1
ATOM 1783 C CA . PRO A 1 235 ? 15.462 -11.191 10.906 1.00 97.06 235 PRO A CA 1
ATOM 1784 C C . PRO A 1 235 ? 15.761 -11.180 9.398 1.00 97.06 235 PRO A C 1
ATOM 1786 O O . PRO A 1 235 ? 16.721 -10.548 8.967 1.00 97.06 235 PRO A O 1
ATOM 1789 N N . LEU A 1 236 ? 14.983 -11.893 8.575 1.00 96.88 236 LEU A N 1
ATOM 1790 C CA . LEU A 1 236 ? 15.103 -11.813 7.117 1.00 96.88 236 LEU A CA 1
ATOM 1791 C C . LEU A 1 236 ? 14.623 -10.451 6.608 1.00 96.88 236 LEU A C 1
ATOM 1793 O O . LEU A 1 236 ? 15.241 -9.863 5.725 1.00 96.88 236 LEU A O 1
ATOM 1797 N N . LEU A 1 237 ? 13.533 -9.946 7.189 1.00 97.81 237 LEU A N 1
ATOM 1798 C CA . LEU A 1 237 ? 12.878 -8.729 6.731 1.00 97.81 237 LEU A CA 1
ATOM 1799 C C . LEU A 1 237 ? 13.695 -7.472 7.011 1.00 97.81 237 LEU A C 1
ATOM 1801 O O . LEU A 1 237 ? 13.589 -6.521 6.246 1.00 97.81 237 LEU A O 1
ATOM 1805 N N . SER A 1 238 ? 14.554 -7.469 8.036 1.00 96.00 238 SER A N 1
ATOM 1806 C CA . SER A 1 238 ? 15.445 -6.335 8.330 1.00 96.00 238 SER A CA 1
ATOM 1807 C C . SER A 1 238 ? 16.513 -6.102 7.255 1.00 96.00 238 SER A C 1
ATOM 1809 O O . SER A 1 238 ? 17.158 -5.060 7.253 1.00 96.00 238 SER A O 1
ATOM 1811 N N . LYS A 1 239 ? 16.725 -7.069 6.351 1.00 97.56 239 LYS A N 1
ATOM 1812 C CA . LYS A 1 239 ? 17.675 -6.961 5.234 1.00 97.56 239 LYS A CA 1
ATOM 1813 C C . LYS A 1 239 ? 17.063 -6.335 3.981 1.00 97.56 239 LYS A C 1
ATOM 1815 O O . LYS A 1 239 ? 17.787 -6.051 3.036 1.00 97.56 239 LYS A O 1
ATOM 1820 N N . ILE A 1 240 ? 15.743 -6.158 3.945 1.00 98.56 240 ILE A N 1
ATOM 1821 C CA . ILE A 1 240 ? 15.038 -5.633 2.774 1.00 98.56 240 ILE A CA 1
ATOM 1822 C C . ILE A 1 240 ? 15.090 -4.098 2.813 1.00 98.56 240 ILE A C 1
ATOM 1824 O O . ILE A 1 240 ? 14.571 -3.514 3.767 1.00 98.56 240 ILE A O 1
ATOM 1828 N N . PRO A 1 241 ? 15.665 -3.416 1.807 1.00 98.38 241 PRO A N 1
ATOM 1829 C CA . PRO A 1 241 ? 15.540 -1.965 1.702 1.00 98.38 241 PRO A CA 1
ATOM 1830 C C . PRO A 1 241 ? 14.073 -1.606 1.503 1.00 98.38 241 PRO A C 1
ATOM 1832 O O . PRO A 1 241 ? 13.414 -2.219 0.660 1.00 98.38 241 PRO A O 1
ATOM 1835 N N . MET A 1 242 ? 13.559 -0.614 2.229 1.00 98.62 242 MET A N 1
ATOM 1836 C CA . MET A 1 242 ? 12.157 -0.220 2.095 1.00 98.62 242 MET A CA 1
ATOM 1837 C C . MET A 1 242 ? 11.988 1.285 1.934 1.00 98.62 242 MET A C 1
ATOM 1839 O O . MET A 1 242 ? 12.562 2.072 2.689 1.00 98.62 242 MET A O 1
ATOM 1843 N N . TYR A 1 243 ? 11.139 1.669 0.983 1.00 98.56 243 TYR A N 1
ATOM 1844 C CA . TYR A 1 243 ? 10.888 3.060 0.621 1.00 98.56 243 TYR A CA 1
ATOM 1845 C C . TYR A 1 243 ? 9.387 3.325 0.505 1.00 98.56 243 TYR A C 1
ATOM 1847 O O . TYR A 1 243 ? 8.676 2.561 -0.144 1.00 98.56 243 TYR A O 1
ATOM 1855 N N . ALA A 1 244 ? 8.908 4.428 1.073 1.00 98.38 244 ALA A N 1
ATOM 1856 C CA . ALA A 1 244 ? 7.615 5.000 0.718 1.00 98.38 244 ALA A CA 1
ATOM 1857 C C . ALA A 1 244 ? 7.802 5.921 -0.488 1.00 98.38 244 ALA A C 1
ATOM 1859 O O . ALA A 1 244 ? 8.621 6.837 -0.440 1.00 98.38 244 ALA A O 1
ATOM 1860 N N . VAL A 1 245 ? 7.056 5.690 -1.564 1.00 98.12 245 VAL A N 1
ATOM 1861 C CA . VAL A 1 245 ? 7.113 6.526 -2.767 1.00 98.12 245 VAL A CA 1
ATOM 1862 C C . VAL A 1 245 ? 6.203 7.738 -2.597 1.00 98.12 245 VAL A C 1
ATOM 1864 O O . VAL A 1 245 ? 5.032 7.602 -2.243 1.00 98.12 245 VAL A O 1
ATOM 1867 N N . LEU A 1 246 ? 6.753 8.924 -2.854 1.00 9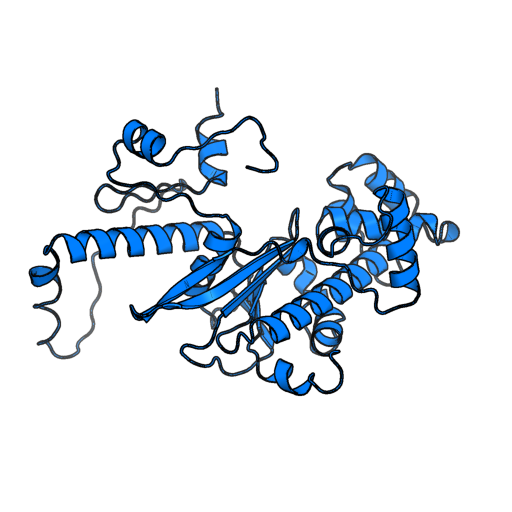6.56 246 LEU A N 1
ATOM 1868 C CA . LEU A 1 246 ? 6.089 10.215 -2.661 1.00 96.56 246 LEU A CA 1
ATOM 1869 C C . LEU A 1 246 ? 5.631 10.856 -3.978 1.00 96.56 246 LEU A C 1
ATOM 1871 O O . LEU A 1 246 ? 4.800 11.763 -3.957 1.00 96.56 246 LEU A O 1
ATOM 1875 N N . VAL A 1 247 ? 6.146 10.392 -5.121 1.00 94.62 247 VAL A N 1
ATOM 1876 C CA . VAL A 1 247 ? 5.746 10.903 -6.441 1.00 94.62 247 VAL A CA 1
ATOM 1877 C C . VAL A 1 247 ? 4.377 10.369 -6.865 1.00 94.62 247 VAL A C 1
ATOM 1879 O O . VAL A 1 247 ? 4.054 9.201 -6.656 1.00 94.62 247 VAL A O 1
ATOM 1882 N N . GLU A 1 248 ? 3.579 11.219 -7.511 1.00 91.06 248 GLU A N 1
ATOM 1883 C CA . GLU A 1 248 ? 2.237 10.856 -7.990 1.00 91.06 248 GLU A CA 1
ATOM 1884 C C . GLU A 1 248 ? 2.233 10.306 -9.429 1.00 91.06 248 GLU A C 1
ATOM 1886 O O . GLU A 1 248 ? 1.275 9.651 -9.828 1.00 91.06 248 GLU A O 1
ATOM 1891 N N . ASP A 1 249 ? 3.302 10.534 -10.201 1.00 93.69 249 ASP A N 1
ATOM 1892 C CA . ASP A 1 249 ? 3.409 10.206 -11.632 1.00 93.69 249 ASP A CA 1
ATOM 1893 C C . ASP A 1 249 ? 4.112 8.863 -11.912 1.00 93.69 249 ASP A C 1
ATOM 1895 O O . ASP A 1 249 ? 4.594 8.607 -13.019 1.00 93.69 249 ASP A O 1
ATOM 1899 N N . LEU A 1 250 ? 4.200 7.983 -10.908 1.00 95.06 250 LEU A N 1
ATOM 1900 C CA . LEU A 1 250 ? 4.954 6.728 -10.997 1.00 95.06 250 LEU A CA 1
ATOM 1901 C C . LEU A 1 250 ? 4.465 5.824 -12.144 1.00 95.06 250 LEU A C 1
ATOM 1903 O O . LEU A 1 250 ? 5.271 5.225 -12.860 1.00 95.06 250 LEU A O 1
ATOM 1907 N N . GLY A 1 251 ? 3.146 5.738 -12.339 1.00 93.56 251 GLY A N 1
ATOM 1908 C CA . GLY A 1 251 ? 2.551 4.946 -13.417 1.00 93.56 251 GLY A CA 1
ATOM 1909 C C . GLY A 1 251 ? 2.901 5.495 -14.803 1.00 93.56 251 GLY A C 1
ATOM 1910 O O . GLY A 1 251 ? 3.245 4.735 -15.709 1.00 93.56 251 GLY A O 1
ATOM 1911 N N . GLU A 1 252 ? 2.875 6.818 -14.970 1.00 94.69 252 GLU A N 1
ATOM 1912 C CA . GLU A 1 252 ? 3.294 7.505 -16.191 1.00 94.69 252 GLU A CA 1
ATOM 1913 C C . GLU A 1 252 ? 4.780 7.273 -16.483 1.00 94.69 252 GLU A C 1
ATOM 1915 O O . GLU A 1 252 ? 5.140 6.955 -17.621 1.00 94.69 252 GLU A O 1
ATOM 1920 N N . ARG A 1 253 ? 5.640 7.372 -15.461 1.00 96.00 253 ARG A N 1
ATOM 1921 C CA . ARG A 1 253 ? 7.078 7.096 -15.587 1.00 96.00 253 ARG A CA 1
ATOM 1922 C C . ARG A 1 253 ? 7.339 5.673 -16.073 1.00 96.00 253 ARG A C 1
ATOM 1924 O O . ARG A 1 253 ? 8.126 5.477 -16.998 1.00 96.00 253 ARG A O 1
ATOM 1931 N N . GLY A 1 254 ? 6.646 4.679 -15.523 1.00 95.50 254 GLY A N 1
ATOM 1932 C CA . GLY A 1 254 ? 6.816 3.295 -15.960 1.00 95.50 254 GLY A CA 1
ATOM 1933 C C . GLY A 1 254 ? 6.242 2.994 -17.342 1.00 95.50 254 GLY A C 1
ATOM 1934 O O . GLY A 1 254 ? 6.841 2.234 -18.105 1.00 95.50 254 GLY A O 1
ATOM 1935 N N . ALA A 1 255 ? 5.139 3.642 -17.726 1.00 94.25 255 ALA A N 1
ATOM 1936 C CA . ALA A 1 255 ? 4.644 3.579 -19.099 1.00 94.25 255 ALA A CA 1
ATOM 1937 C C . ALA A 1 255 ? 5.669 4.156 -20.096 1.00 94.25 255 ALA A C 1
ATOM 1939 O O . ALA A 1 255 ? 5.909 3.556 -21.147 1.00 94.25 255 ALA A O 1
ATOM 1940 N N . HIS A 1 256 ? 6.328 5.271 -19.754 1.00 93.88 256 HIS A N 1
ATOM 1941 C CA . HIS A 1 256 ? 7.443 5.808 -20.543 1.00 93.88 256 HIS A CA 1
ATOM 1942 C C . HIS A 1 256 ? 8.643 4.862 -20.589 1.00 93.88 256 HIS A C 1
ATOM 1944 O O . HIS A 1 256 ? 9.216 4.661 -21.660 1.00 93.88 256 HIS A O 1
ATOM 1950 N N . TRP A 1 257 ? 9.010 4.255 -19.462 1.00 93.62 257 TRP A N 1
ATOM 1951 C CA . TRP A 1 257 ? 10.104 3.288 -19.415 1.00 93.62 257 TRP A CA 1
ATOM 1952 C C . TRP A 1 257 ? 9.849 2.120 -20.381 1.00 93.62 257 TRP A C 1
ATOM 1954 O O . TRP A 1 257 ? 10.696 1.797 -21.218 1.00 93.62 257 TRP A O 1
ATOM 1964 N N . MET A 1 258 ? 8.632 1.563 -20.364 1.00 92.19 258 MET A N 1
ATOM 1965 C CA . MET A 1 258 ? 8.231 0.490 -21.279 1.00 92.19 258 MET A CA 1
ATOM 1966 C C . MET A 1 258 ? 8.189 0.916 -22.744 1.00 92.19 258 MET A C 1
ATOM 1968 O O . MET A 1 258 ? 8.543 0.124 -23.623 1.00 92.19 258 MET A O 1
ATOM 1972 N N . ALA A 1 259 ? 7.795 2.161 -23.020 1.00 89.62 259 ALA A N 1
ATOM 1973 C CA . ALA A 1 259 ? 7.847 2.734 -24.361 1.00 89.62 259 ALA A CA 1
ATOM 1974 C C . ALA A 1 259 ? 9.279 2.723 -24.916 1.00 89.62 259 ALA A C 1
ATOM 1976 O O . ALA A 1 259 ? 9.510 2.269 -26.039 1.00 89.62 259 ALA A O 1
ATOM 1977 N N . ILE A 1 260 ? 10.240 3.188 -24.111 1.00 89.50 260 ILE A N 1
ATOM 1978 C CA . ILE A 1 260 ? 11.654 3.261 -24.488 1.00 89.50 260 ILE A CA 1
ATOM 1979 C C . ILE A 1 260 ? 12.227 1.856 -24.680 1.00 89.50 260 ILE A C 1
ATOM 1981 O O . ILE A 1 260 ? 12.840 1.608 -25.719 1.00 89.50 260 ILE A O 1
ATOM 1985 N N . LYS A 1 261 ? 11.978 0.914 -23.756 1.00 88.25 261 LYS A N 1
ATOM 1986 C CA . LYS A 1 261 ? 12.418 -0.487 -23.911 1.00 88.25 261 LYS A CA 1
ATOM 1987 C C . LYS A 1 261 ? 11.910 -1.085 -25.224 1.00 88.25 261 LYS A C 1
ATOM 1989 O O . LYS A 1 261 ? 12.691 -1.597 -26.022 1.00 88.25 261 LYS A O 1
ATOM 1994 N N . THR A 1 262 ? 10.613 -0.931 -25.487 1.00 86.56 262 THR A N 1
ATOM 1995 C CA . THR A 1 262 ? 9.950 -1.430 -26.701 1.00 86.56 262 THR A CA 1
ATOM 1996 C C . THR A 1 262 ? 10.558 -0.842 -27.980 1.00 86.56 262 THR A C 1
ATOM 1998 O O . THR A 1 262 ? 10.715 -1.543 -28.984 1.00 86.56 262 THR A O 1
ATOM 2001 N N . LEU A 1 263 ? 10.902 0.450 -27.963 1.00 86.25 263 LEU A N 1
ATOM 2002 C CA . LEU A 1 263 ? 11.561 1.119 -29.082 1.00 86.25 263 LEU A CA 1
ATOM 2003 C C . LEU A 1 263 ? 12.983 0.583 -29.296 1.00 86.25 263 LEU A C 1
ATOM 2005 O O . LEU A 1 263 ? 13.354 0.290 -30.432 1.00 86.25 263 LEU A O 1
ATOM 2009 N N . LEU A 1 264 ? 13.766 0.423 -28.227 1.00 84.69 264 LEU A N 1
ATOM 2010 C CA . LEU A 1 264 ? 15.132 -0.102 -28.301 1.00 84.69 264 LEU A CA 1
ATOM 2011 C C . LEU A 1 264 ? 15.163 -1.539 -28.832 1.00 84.69 264 LEU A C 1
ATOM 2013 O O . LEU A 1 264 ? 15.971 -1.842 -29.708 1.00 84.69 264 LEU A O 1
ATOM 2017 N N . GLU A 1 265 ? 14.249 -2.399 -28.382 1.00 83.62 265 GLU A N 1
ATOM 2018 C CA . GLU A 1 265 ? 14.073 -3.750 -28.928 1.00 83.62 265 GLU A CA 1
ATOM 2019 C C . GLU A 1 265 ? 13.797 -3.710 -30.435 1.00 83.62 265 GLU A C 1
ATOM 2021 O O . GLU A 1 265 ? 14.455 -4.406 -31.210 1.00 83.62 265 GLU A O 1
ATOM 2026 N N . HIS A 1 266 ? 12.875 -2.849 -30.880 1.00 81.31 266 HIS A N 1
ATOM 2027 C CA . HIS A 1 266 ? 12.561 -2.698 -32.301 1.00 81.31 266 HIS A CA 1
ATOM 2028 C C . HIS A 1 266 ? 13.780 -2.252 -33.125 1.00 81.31 266 HIS A C 1
ATOM 2030 O O . HIS A 1 266 ? 14.038 -2.800 -34.199 1.00 81.31 266 HIS A O 1
ATOM 2036 N N . LEU A 1 267 ? 14.553 -1.287 -32.620 1.00 80.62 267 LEU A N 1
ATOM 2037 C CA . LEU A 1 267 ? 15.758 -0.788 -33.289 1.00 80.62 267 LEU A CA 1
ATOM 2038 C C . LEU A 1 267 ? 16.894 -1.829 -33.322 1.00 80.62 267 LEU A C 1
ATOM 2040 O O . LEU A 1 267 ? 17.637 -1.889 -34.308 1.00 80.62 267 LEU A O 1
ATOM 2044 N N . ASN A 1 268 ? 17.008 -2.660 -32.281 1.00 73.38 268 ASN A N 1
ATOM 2045 C CA . ASN A 1 268 ? 17.983 -3.749 -32.196 1.00 73.38 268 ASN A CA 1
ATOM 2046 C C . ASN A 1 268 ? 17.643 -4.898 -33.157 1.00 73.38 268 ASN A C 1
ATOM 2048 O O . ASN A 1 268 ? 18.517 -5.343 -33.901 1.00 73.38 268 ASN A O 1
ATOM 2052 N N . HIS A 1 269 ? 16.377 -5.325 -33.224 1.00 62.75 269 HIS A N 1
ATOM 2053 C CA . HIS A 1 269 ? 15.929 -6.339 -34.189 1.00 62.75 269 HIS A CA 1
ATOM 2054 C C . HIS A 1 269 ? 15.998 -5.850 -35.647 1.00 62.75 269 HIS A C 1
ATOM 2056 O O . HIS A 1 269 ? 16.163 -6.658 -36.558 1.00 62.75 269 HIS A O 1
ATOM 2062 N N . GLY A 1 270 ? 15.916 -4.535 -35.877 1.00 53.03 270 GLY A N 1
ATOM 2063 C CA . GLY A 1 270 ? 16.024 -3.916 -37.201 1.00 53.03 270 GLY A CA 1
ATOM 2064 C C . GLY A 1 270 ? 17.451 -3.703 -37.726 1.00 53.03 270 GLY A C 1
ATOM 2065 O O . GLY A 1 270 ? 17.601 -3.193 -38.832 1.00 53.03 270 GLY A O 1
ATOM 2066 N N . ASN A 1 271 ? 18.500 -4.057 -36.970 1.00 45.66 271 ASN A N 1
ATOM 2067 C CA . ASN A 1 271 ? 19.902 -3.811 -37.344 1.00 45.66 271 ASN A CA 1
ATOM 2068 C C . ASN A 1 271 ? 20.213 -2.320 -37.642 1.00 45.66 271 ASN A C 1
ATOM 2070 O O . ASN A 1 271 ? 21.051 -2.006 -38.486 1.00 45.66 271 ASN A O 1
ATOM 2074 N N . VAL A 1 272 ? 19.554 -1.384 -36.941 1.00 48.59 272 VAL A N 1
ATOM 2075 C CA . VAL A 1 272 ? 19.766 0.073 -37.109 1.00 48.59 272 VAL A CA 1
ATOM 2076 C C . VAL A 1 272 ? 20.815 0.618 -36.121 1.00 48.59 272 VAL A C 1
ATOM 2078 O O . VAL A 1 272 ? 21.429 1.657 -36.358 1.00 48.59 272 VAL A O 1
ATOM 2081 N N . LEU A 1 273 ? 21.105 -0.102 -35.029 1.00 40.06 273 LEU A N 1
ATOM 2082 C CA . LEU A 1 273 ? 21.941 0.401 -33.926 1.00 40.06 273 LEU A CA 1
ATOM 2083 C C . LEU A 1 273 ? 23.455 0.144 -34.043 1.00 40.06 273 LEU A C 1
ATOM 2085 O O . LEU A 1 273 ? 24.213 0.638 -33.209 1.00 40.06 273 LEU A O 1
ATOM 2089 N N . ARG A 1 274 ? 23.955 -0.506 -35.109 1.00 36.78 274 ARG A N 1
ATOM 2090 C CA . ARG A 1 274 ? 25.417 -0.622 -35.333 1.00 36.78 274 ARG A CA 1
ATOM 2091 C C . ARG A 1 274 ? 26.115 0.720 -35.619 1.00 36.78 274 ARG A C 1
ATOM 2093 O O . ARG A 1 274 ? 27.340 0.775 -35.534 1.00 36.78 274 ARG A O 1
ATOM 2100 N N . GLY A 1 275 ? 25.367 1.782 -35.935 1.00 36.66 275 GLY A N 1
ATOM 2101 C CA . GLY A 1 275 ? 25.914 3.107 -36.259 1.00 36.66 275 GLY A CA 1
ATOM 2102 C C . GLY A 1 275 ? 25.897 4.141 -35.127 1.00 36.66 275 GLY A C 1
ATOM 2103 O O . GLY A 1 275 ? 26.682 5.080 -35.178 1.00 36.66 275 GLY A O 1
ATOM 2104 N N . VAL A 1 276 ? 25.049 3.990 -34.102 1.00 38.53 276 VAL A N 1
ATOM 2105 C CA . VAL A 1 276 ? 24.777 5.089 -33.147 1.00 38.53 276 VAL A CA 1
ATOM 2106 C C . VAL A 1 276 ? 25.746 5.108 -31.957 1.00 38.53 276 VAL A C 1
ATOM 2108 O O . VAL A 1 276 ? 26.090 6.179 -31.472 1.00 38.53 276 VAL A O 1
ATOM 2111 N N . PHE A 1 277 ? 26.274 3.954 -31.530 1.00 35.56 277 PHE A N 1
ATOM 2112 C CA . PHE A 1 277 ? 27.172 3.874 -30.362 1.00 35.56 277 PHE A CA 1
ATOM 2113 C C . PHE A 1 277 ? 28.649 3.595 -30.686 1.00 35.56 277 PHE A C 1
ATOM 2115 O O . PHE A 1 277 ? 29.480 3.576 -29.782 1.00 35.56 277 PHE A O 1
ATOM 2122 N N . LYS A 1 278 ? 29.031 3.461 -31.966 1.00 32.81 278 LYS A N 1
ATOM 2123 C CA . LYS A 1 278 ? 30.448 3.291 -32.357 1.00 32.81 278 LYS A CA 1
ATOM 2124 C C . LYS A 1 278 ? 31.303 4.565 -32.243 1.00 32.81 278 LYS A C 1
ATOM 2126 O O . LYS A 1 278 ? 32.513 4.474 -32.407 1.00 32.81 278 LYS A O 1
ATOM 2131 N N . GLY A 1 279 ? 30.711 5.720 -31.932 1.00 31.78 279 GLY A N 1
ATOM 2132 C CA . GLY A 1 279 ? 31.433 6.985 -31.727 1.00 31.78 279 GLY A CA 1
ATOM 2133 C C . GLY A 1 279 ? 31.768 7.332 -30.270 1.00 31.78 279 GLY A C 1
ATOM 2134 O O . GLY A 1 279 ? 32.492 8.293 -30.044 1.00 31.78 279 GLY A O 1
ATOM 2135 N N . ALA A 1 280 ? 31.267 6.584 -29.279 1.00 31.03 280 ALA A N 1
ATOM 2136 C CA . ALA A 1 280 ? 31.377 6.966 -27.863 1.00 31.03 280 ALA A CA 1
ATOM 2137 C C . ALA A 1 280 ? 32.465 6.209 -27.071 1.00 31.03 280 ALA A C 1
ATOM 2139 O O . ALA A 1 280 ? 32.631 6.452 -25.880 1.00 31.03 280 ALA A O 1
ATOM 2140 N N . ALA A 1 281 ? 33.216 5.302 -27.709 1.00 29.47 281 ALA A N 1
ATOM 2141 C CA . ALA A 1 281 ? 34.226 4.469 -27.040 1.00 29.47 281 ALA A CA 1
ATOM 2142 C C . ALA A 1 281 ? 35.686 4.913 -27.271 1.00 29.47 281 ALA A C 1
ATOM 2144 O O . ALA A 1 281 ? 36.609 4.211 -26.867 1.00 29.47 281 ALA A O 1
ATOM 2145 N N . THR A 1 282 ? 35.926 6.074 -27.887 1.00 31.81 282 THR A N 1
ATOM 2146 C CA . THR A 1 282 ? 37.276 6.650 -28.024 1.00 31.81 282 THR A CA 1
ATOM 2147 C C . THR A 1 282 ? 37.224 8.165 -27.844 1.00 31.81 282 THR A C 1
ATOM 2149 O O . THR A 1 282 ? 37.144 8.913 -28.815 1.00 31.81 282 THR A O 1
ATOM 2152 N N . GLY A 1 283 ? 37.236 8.637 -26.600 1.00 25.22 283 GLY A N 1
ATOM 2153 C CA . GLY A 1 283 ? 37.288 10.068 -26.307 1.00 25.22 283 GLY A CA 1
ATOM 2154 C C . GLY A 1 283 ? 37.363 10.328 -24.811 1.00 25.22 283 GLY A C 1
ATOM 2155 O O . GLY A 1 283 ? 36.429 10.032 -24.076 1.00 25.22 283 GLY A O 1
ATOM 2156 N N . SER A 1 284 ? 38.507 10.837 -24.371 1.00 23.61 284 SER A N 1
ATOM 2157 C CA . SER A 1 284 ? 38.830 11.228 -23.000 1.00 23.61 284 SER A CA 1
ATOM 2158 C C . SER A 1 284 ? 37.796 12.152 -22.351 1.00 23.61 284 SER A C 1
ATOM 2160 O O . SER A 1 284 ? 37.183 12.988 -23.011 1.00 23.61 284 SER A O 1
ATOM 2162 N N . ALA A 1 285 ? 37.695 12.053 -21.027 1.00 32.62 285 ALA A N 1
ATOM 2163 C CA . ALA A 1 285 ? 36.919 12.935 -20.169 1.00 32.62 285 ALA A CA 1
ATOM 2164 C C . ALA A 1 285 ? 37.193 14.435 -20.414 1.00 32.62 285 ALA A C 1
ATOM 2166 O O . ALA A 1 285 ? 38.317 14.897 -20.236 1.00 32.62 285 ALA A O 1
ATOM 2167 N N . SER A 1 286 ? 36.140 15.207 -20.698 1.00 23.08 286 SER A N 1
ATOM 2168 C CA . SER A 1 286 ? 36.025 16.627 -20.332 1.00 23.08 286 SER A CA 1
ATOM 2169 C C . SER A 1 286 ? 34.566 17.086 -20.418 1.00 23.08 286 SER A C 1
ATOM 2171 O O . SER A 1 286 ? 33.867 16.772 -21.378 1.00 23.08 286 SER A O 1
ATOM 2173 N N . ARG A 1 287 ? 34.113 17.828 -19.401 1.00 29.09 287 ARG A N 1
ATOM 2174 C CA . ARG A 1 287 ? 32.779 18.445 -19.294 1.00 29.09 287 ARG A CA 1
ATOM 2175 C C . ARG A 1 287 ? 32.497 19.399 -20.465 1.00 29.09 287 ARG A C 1
ATOM 2177 O O . ARG A 1 287 ? 33.358 20.221 -20.752 1.00 29.09 287 ARG A O 1
ATOM 2184 N N . ALA A 1 288 ? 31.272 19.388 -20.996 1.00 24.36 288 ALA A N 1
ATOM 2185 C CA . ALA A 1 288 ? 30.400 20.568 -21.124 1.00 24.36 288 ALA A CA 1
ATOM 2186 C C . ALA A 1 288 ? 29.060 20.213 -21.802 1.00 24.36 288 ALA A C 1
ATOM 2188 O O . ALA A 1 288 ? 29.007 19.504 -22.800 1.00 24.36 288 ALA A O 1
ATOM 2189 N N . HIS A 1 289 ? 28.004 20.736 -21.188 1.00 28.48 289 HIS A N 1
ATOM 2190 C CA . HIS A 1 289 ? 26.633 20.957 -21.642 1.00 28.48 289 HIS A CA 1
ATOM 2191 C C . HIS A 1 289 ? 26.430 21.255 -23.143 1.00 28.48 289 HIS A C 1
ATOM 2193 O O . HIS A 1 289 ? 27.096 22.128 -23.688 1.00 28.48 289 HIS A O 1
ATOM 2199 N N . ASP A 1 290 ? 25.476 20.566 -23.786 1.00 28.73 290 ASP A N 1
ATOM 2200 C CA . ASP A 1 290 ? 24.147 21.085 -24.194 1.00 28.73 290 ASP A CA 1
ATOM 2201 C C . ASP A 1 290 ? 23.588 20.372 -25.440 1.00 28.73 2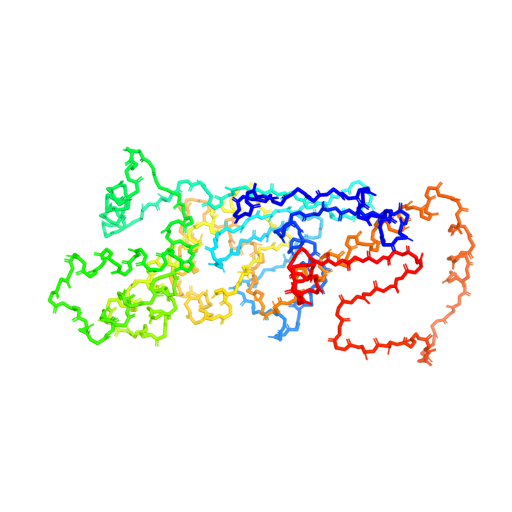90 ASP A C 1
ATOM 2203 O O . ASP A 1 290 ? 24.301 20.125 -26.410 1.00 28.73 290 ASP A O 1
ATOM 2207 N N . GLY A 1 291 ? 22.270 20.110 -25.435 1.00 25.42 291 GLY A N 1
ATOM 2208 C CA . GLY A 1 291 ? 21.508 19.978 -26.683 1.00 25.42 291 GLY A CA 1
ATOM 2209 C C . GLY A 1 291 ? 20.533 18.806 -26.845 1.00 25.42 291 GLY A C 1
ATOM 2210 O O . GLY A 1 291 ? 20.480 18.237 -27.929 1.00 25.42 291 GLY A O 1
ATOM 2211 N N . ILE A 1 292 ? 19.705 18.469 -25.848 1.00 26.20 292 ILE A N 1
ATOM 2212 C CA . ILE A 1 292 ? 18.382 17.873 -26.131 1.00 26.20 292 ILE A CA 1
ATOM 2213 C C . ILE A 1 292 ? 17.335 18.851 -25.609 1.00 26.20 292 ILE A C 1
ATOM 2215 O O . ILE A 1 292 ? 17.169 19.032 -24.404 1.00 26.20 292 ILE A O 1
ATOM 2219 N N . SER A 1 293 ? 16.663 19.535 -26.531 1.00 21.77 293 SER A N 1
ATOM 2220 C CA . SER A 1 293 ? 15.600 20.484 -26.224 1.00 21.77 293 SER A CA 1
ATOM 2221 C C . SER A 1 293 ? 14.358 19.741 -25.725 1.00 21.77 293 SER A C 1
ATOM 2223 O O . SER A 1 293 ? 13.620 19.114 -26.4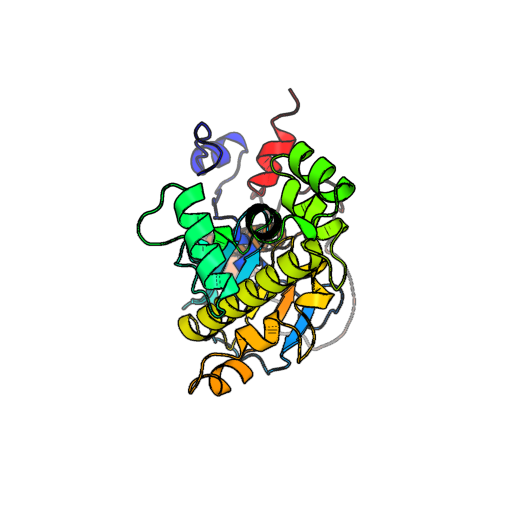83 1.00 21.77 293 SER A O 1
ATOM 2225 N N . PHE A 1 294 ? 14.121 19.827 -24.417 1.00 25.70 294 PHE A N 1
ATOM 2226 C CA . PHE A 1 294 ? 12.872 19.421 -23.784 1.00 25.70 294 PHE A CA 1
ATOM 2227 C C . PHE A 1 294 ? 11.771 20.424 -24.126 1.00 25.70 294 PHE A C 1
ATOM 2229 O O . PHE A 1 294 ? 11.778 21.561 -23.653 1.00 25.70 294 PHE A O 1
ATOM 2236 N N . TRP A 1 295 ? 10.769 19.988 -24.882 1.00 22.28 295 TRP A N 1
ATOM 2237 C CA . TRP A 1 295 ? 9.487 20.680 -24.897 1.00 22.28 295 TRP A CA 1
ATOM 2238 C C . TRP A 1 295 ? 8.713 20.298 -23.633 1.00 22.28 295 TRP A C 1
ATOM 2240 O O . TRP A 1 295 ? 8.073 19.251 -23.567 1.00 22.28 295 TRP A O 1
ATOM 2250 N N . ARG A 1 296 ? 8.759 21.162 -22.612 1.00 23.08 296 ARG A N 1
ATOM 2251 C CA . ARG A 1 296 ? 7.747 21.162 -21.548 1.00 23.08 296 ARG A CA 1
ATOM 2252 C C . ARG A 1 296 ? 6.417 21.574 -22.176 1.00 23.08 296 ARG A C 1
ATOM 2254 O O . ARG A 1 296 ? 6.214 22.745 -22.480 1.00 23.08 296 ARG A O 1
ATOM 2261 N N . SER A 1 297 ? 5.502 20.626 -22.340 1.00 24.27 297 SER A N 1
ATOM 2262 C CA . SER A 1 297 ? 4.080 20.934 -22.496 1.00 24.27 297 SER A CA 1
ATOM 2263 C C . SER A 1 297 ? 3.330 20.353 -21.300 1.00 24.27 297 SER A C 1
ATOM 2265 O O . SER A 1 297 ? 3.627 19.240 -20.871 1.00 24.27 297 SER A O 1
ATOM 2267 N N . GLN A 1 298 ? 2.363 21.095 -20.754 1.00 25.14 298 GLN A N 1
ATOM 2268 C CA . GLN A 1 298 ? 1.446 20.668 -19.681 1.00 25.14 298 GLN A CA 1
ATOM 2269 C C . GLN A 1 298 ? 0.449 19.578 -20.141 1.00 25.14 298 GLN A C 1
ATOM 2271 O O . GLN A 1 298 ? -0.698 19.514 -19.710 1.00 25.14 298 GLN A O 1
ATOM 2276 N N . THR A 1 299 ? 0.875 18.697 -21.036 1.00 24.23 299 THR A N 1
ATOM 2277 C CA . THR A 1 299 ? 0.039 17.693 -21.684 1.00 24.23 299 THR A CA 1
ATOM 2278 C C . THR A 1 299 ? 0.895 16.461 -21.933 1.00 24.23 299 THR A C 1
ATOM 2280 O O . THR A 1 299 ? 1.768 16.475 -22.796 1.00 24.23 299 THR A O 1
ATOM 2283 N N . ALA A 1 300 ? 0.653 15.397 -21.164 1.00 30.11 300 ALA A N 1
ATOM 2284 C CA . ALA A 1 300 ? 1.380 14.133 -21.238 1.00 30.11 300 ALA A CA 1
ATOM 2285 C C . ALA A 1 300 ? 1.030 13.356 -22.523 1.00 30.11 300 ALA A C 1
ATOM 2287 O O . ALA A 1 300 ? 0.224 12.430 -22.532 1.00 30.11 300 ALA A O 1
ATOM 2288 N N . VAL A 1 301 ? 1.624 13.779 -23.637 1.00 30.03 301 VAL A N 1
ATOM 2289 C CA . VAL A 1 301 ? 1.814 12.972 -24.843 1.00 30.03 301 VAL A CA 1
ATOM 2290 C C . VAL A 1 301 ? 3.274 13.153 -25.230 1.00 30.03 301 VAL A C 1
ATOM 2292 O O . VAL A 1 301 ? 3.630 14.146 -25.862 1.00 30.03 301 VAL A O 1
ATOM 2295 N N . THR A 1 302 ? 4.131 12.222 -24.824 1.00 35.31 302 THR A N 1
ATOM 2296 C CA . THR A 1 302 ? 5.527 12.226 -25.270 1.00 35.31 302 THR A CA 1
ATOM 2297 C C . THR A 1 302 ? 5.606 11.461 -26.584 1.00 35.31 302 THR A C 1
ATOM 2299 O O . THR A 1 302 ? 5.257 10.283 -26.655 1.00 35.31 302 THR A O 1
ATOM 2302 N N . LEU A 1 303 ? 6.032 12.152 -27.638 1.00 31.97 303 LEU A N 1
ATOM 2303 C CA . LEU A 1 303 ? 6.336 11.581 -28.946 1.00 31.97 303 LEU A CA 1
ATOM 2304 C C . LEU A 1 303 ? 7.845 11.365 -29.039 1.00 31.97 303 LEU A C 1
ATOM 2306 O O . LEU A 1 303 ? 8.603 12.332 -29.008 1.00 31.97 303 LEU A O 1
ATOM 2310 N N . VAL A 1 304 ? 8.281 10.116 -29.206 1.00 34.97 304 VAL A N 1
ATOM 2311 C CA . VAL A 1 304 ? 9.674 9.807 -29.559 1.00 34.97 304 VAL A CA 1
ATOM 2312 C C . VAL A 1 304 ? 9.672 8.875 -30.766 1.00 34.97 304 VAL A C 1
ATOM 2314 O O . VAL A 1 304 ? 9.153 7.764 -30.706 1.00 34.97 304 VAL A O 1
ATOM 2317 N N . GLY A 1 305 ? 10.215 9.344 -31.894 1.00 31.27 305 GLY A N 1
ATOM 2318 C CA . GLY A 1 305 ? 10.500 8.504 -33.067 1.00 31.27 305 GLY A CA 1
ATOM 2319 C C . GLY A 1 305 ? 9.298 7.784 -33.699 1.00 31.27 305 GLY A C 1
ATOM 2320 O O . GLY A 1 305 ? 9.463 6.683 -34.216 1.00 31.27 305 GLY A O 1
ATOM 2321 N N . GLY A 1 306 ? 8.093 8.364 -33.652 1.00 29.02 306 GLY A N 1
ATOM 2322 C CA . GLY A 1 306 ? 6.879 7.739 -34.204 1.00 29.02 306 GLY A CA 1
ATOM 2323 C C . GLY A 1 306 ? 6.190 6.733 -33.270 1.00 29.02 306 GLY A C 1
ATOM 2324 O O . GLY A 1 306 ? 5.377 5.930 -33.728 1.00 29.02 306 GLY A O 1
ATOM 2325 N N . VAL A 1 307 ? 6.507 6.773 -31.972 1.00 34.84 307 VAL A N 1
ATOM 2326 C CA . VAL A 1 307 ? 5.801 6.065 -30.897 1.00 34.84 307 VAL A CA 1
ATOM 2327 C C . VAL A 1 307 ? 5.201 7.114 -29.955 1.00 34.84 307 VAL A C 1
ATOM 2329 O O . VAL A 1 307 ? 5.916 7.995 -29.477 1.00 34.84 307 VAL A O 1
ATOM 2332 N N . ALA A 1 308 ? 3.892 7.042 -29.707 1.00 37.16 308 ALA A N 1
ATOM 2333 C CA . ALA A 1 308 ? 3.194 7.837 -28.699 1.00 37.16 308 ALA A CA 1
ATOM 2334 C C . ALA A 1 308 ? 2.478 6.885 -27.734 1.00 37.16 308 ALA A C 1
ATOM 2336 O O . ALA A 1 308 ? 1.827 5.936 -28.158 1.00 37.16 308 ALA A O 1
ATOM 2337 N N . LEU A 1 309 ? 2.593 7.107 -26.430 1.00 44.66 309 LEU A N 1
ATOM 2338 C CA . LEU A 1 309 ? 1.917 6.277 -25.434 1.00 44.66 309 LEU A CA 1
ATOM 2339 C C . LEU A 1 309 ? 1.215 7.170 -24.418 1.00 44.66 309 LEU A C 1
ATOM 2341 O O . LEU A 1 309 ? 1.729 8.210 -24.014 1.00 44.66 309 LEU A O 1
ATOM 2345 N N . ALA A 1 310 ? 0.006 6.759 -24.055 1.00 37.41 310 ALA A N 1
ATOM 2346 C CA . ALA A 1 310 ? -0.835 7.399 -23.059 1.00 37.41 310 ALA A CA 1
ATOM 2347 C C . ALA A 1 310 ? -1.139 6.369 -21.968 1.00 37.41 310 ALA A C 1
ATOM 2349 O O . ALA A 1 310 ? -1.414 5.208 -22.281 1.00 37.41 310 ALA A O 1
ATOM 2350 N N . SER A 1 311 ? -1.116 6.781 -20.698 1.00 35.78 311 SER A N 1
ATOM 2351 C CA . SER A 1 311 ? -1.656 5.950 -19.621 1.00 35.78 311 SER A CA 1
ATOM 2352 C C . SER A 1 311 ? -3.166 5.758 -19.841 1.00 35.78 311 SER A C 1
ATOM 2354 O O . SER A 1 311 ? -3.849 6.628 -20.395 1.00 35.78 311 SER A O 1
ATOM 2356 N N . LEU A 1 312 ? -3.713 4.609 -19.430 1.00 35.03 312 LEU A N 1
ATOM 2357 C CA . LEU A 1 312 ? -5.151 4.308 -19.546 1.00 35.03 312 LEU A CA 1
ATOM 2358 C C . LEU A 1 312 ? -6.028 5.381 -18.869 1.00 35.03 312 LEU A C 1
ATOM 2360 O O . LEU A 1 312 ? -7.121 5.687 -19.350 1.00 35.03 312 LEU A O 1
ATOM 2364 N N . SER A 1 313 ? -5.510 6.010 -17.812 1.00 36.31 313 SER A N 1
ATOM 2365 C CA . SER A 1 313 ? -6.108 7.159 -17.124 1.00 36.31 313 SER A CA 1
ATOM 2366 C C . SER A 1 313 ? -6.215 8.400 -18.025 1.00 36.31 313 SER A C 1
ATOM 2368 O O . SER A 1 313 ? -7.217 9.114 -17.982 1.00 36.31 313 SER A O 1
ATOM 2370 N N . PHE A 1 314 ? -5.231 8.633 -18.899 1.00 36.78 314 PHE A N 1
ATOM 2371 C CA . PHE A 1 314 ? -5.145 9.809 -19.775 1.00 36.78 314 PHE A CA 1
ATOM 2372 C C . PHE A 1 314 ? -6.013 9.694 -21.040 1.00 36.78 314 PHE A C 1
ATOM 2374 O O . PHE A 1 314 ? -6.646 10.668 -21.458 1.00 36.78 314 PHE A O 1
ATOM 2381 N N . LEU A 1 315 ? -6.112 8.493 -21.625 1.00 34.53 315 LEU A N 1
ATOM 2382 C CA . LEU A 1 315 ? -7.028 8.201 -22.741 1.00 34.53 315 LEU A CA 1
ATOM 2383 C C . LEU A 1 315 ? -8.495 8.460 -22.358 1.00 34.53 315 LEU A C 1
ATOM 2385 O O . LEU A 1 315 ? -9.275 8.934 -23.184 1.00 34.53 315 LEU A O 1
ATOM 2389 N N . ALA A 1 316 ? -8.852 8.236 -21.090 1.00 32.38 316 ALA A N 1
ATOM 2390 C CA . ALA A 1 316 ? -10.180 8.539 -20.567 1.00 32.38 316 ALA A CA 1
ATOM 2391 C C . ALA A 1 316 ? -10.465 10.048 -20.423 1.00 32.38 316 ALA A C 1
ATOM 2393 O O . ALA A 1 316 ? -11.613 10.454 -20.566 1.00 32.38 316 ALA A O 1
ATOM 2394 N N . ALA A 1 317 ? -9.456 10.888 -20.173 1.00 32.41 317 ALA A N 1
ATOM 2395 C CA . ALA A 1 317 ? -9.645 12.328 -19.967 1.00 32.41 317 ALA A CA 1
ATOM 2396 C C . ALA A 1 317 ? -9.721 13.129 -21.281 1.00 32.41 317 ALA A C 1
ATOM 2398 O O . ALA A 1 317 ? -10.421 14.140 -21.354 1.00 32.41 317 ALA A O 1
ATOM 2399 N N . LYS A 1 318 ? -9.018 12.689 -22.336 1.00 31.97 318 LYS A N 1
ATOM 2400 C CA . LYS A 1 318 ? -8.883 13.456 -23.590 1.00 31.97 318 LYS A CA 1
ATOM 2401 C C . LYS A 1 318 ? -9.957 13.143 -24.643 1.00 31.97 318 LYS A C 1
ATOM 2403 O O . LYS A 1 318 ? -10.267 14.013 -25.449 1.00 31.97 318 LYS A O 1
ATOM 2408 N N . PHE A 1 319 ? -10.553 11.947 -24.620 1.00 34.78 319 PHE A N 1
ATOM 2409 C CA . PHE A 1 319 ? -11.608 11.552 -25.570 1.00 34.78 319 PHE A CA 1
ATOM 2410 C C . PHE A 1 319 ? -13.043 11.815 -25.085 1.00 34.78 319 PHE A C 1
ATOM 2412 O O . PHE A 1 319 ? -13.965 11.725 -25.888 1.00 34.78 319 PHE A O 1
ATOM 2419 N N . PHE A 1 320 ? -13.244 12.182 -23.813 1.00 41.06 320 PHE A N 1
ATOM 2420 C CA . PHE A 1 320 ? -14.577 12.322 -23.202 1.00 41.06 320 PHE A CA 1
ATOM 2421 C C . PHE A 1 320 ? -14.951 13.763 -22.807 1.00 41.06 320 PHE A C 1
ATOM 2423 O O . PHE A 1 320 ? -15.858 13.983 -22.011 1.00 41.06 320 PHE A O 1
ATOM 2430 N N . ARG A 1 321 ? -14.307 14.768 -23.421 1.00 30.81 321 ARG A N 1
ATOM 2431 C CA . ARG A 1 321 ? -14.938 16.081 -23.645 1.00 30.81 321 ARG A CA 1
ATOM 2432 C C . ARG A 1 321 ? -15.574 16.093 -25.035 1.00 30.81 321 ARG A C 1
ATOM 2434 O O . ARG A 1 321 ? -15.026 16.693 -25.957 1.00 30.81 321 ARG A O 1
ATOM 2441 N N . LYS A 1 322 ? -16.698 15.396 -25.165 1.00 31.53 322 LYS A N 1
ATOM 2442 C CA . LYS A 1 322 ? -17.807 15.676 -26.083 1.00 31.53 322 LYS A CA 1
ATOM 2443 C C . LYS A 1 322 ? -19.006 14.845 -25.655 1.00 31.53 322 LYS A C 1
ATOM 2445 O O . LYS A 1 322 ? -18.793 13.654 -25.347 1.00 31.53 322 LYS A O 1
#

Secondary structure (DSSP, 8-state):
-TT-TT----HHHHHHHTT-S------HHHHHHHHGGG--TT-TTTEEEEE--PPPTTS-EEEEEESSSEEEEEEEE-TTSSEEEEEE-GGGSBP---SHHHHHHHHHHHHHTT-SS--BGGGTSSHHHHHHHHHHHHHH-GGG--HHHHHHHHHSGGGHHHHHHHT--TTSHHHHHHHHHHHHHHHHHHHHHHHH--TTEEEEESTTTGGGHHHHSSTT-HHHHHHH--GGGHHHHTTS-EEEE--S-HHHHHHHHHHHHHHHHHHHHTT-TTTTSTTSSS---------------SS--EEETTEEE--HHHHHHHS---

InterPro domains:
  IPR003836 Glucokinase [PF02685] (1-259)
  IPR003836 Glucokinase [cd24008] (1-258)
  IPR043129 ATPase, nucleotide binding domain [SSF53067] (2-263)

Organism: NCBI:txid72520

Foldseek 3Di:
DVVCVVDDDDFVVVCVVQVFPGGDDDDLVQLLQLLVVVFDPPDVLFWDWQADADFDPQAKEWEWEAEQFIFIKIWGQDPVRDIHIDGDPLQQDFQDDDDPLSVQLQVQVCVVVVHDPGGGLRCCQYLVNLLSQLVSLCVVCVVQDDPVLVVVLVVQVSNNSVSLLVPQDPPHSSVVSVLSNLLSQLLSLLVVCVPRVRSNAYEYHYPVQVSCVVQCHDCPRSSNVSSLPPPPCSVSSSNHGYIYTNDPCSSVSSQVSVQVVVVVVVCVVVVNPPPPCPPPPDDDDDDDDDDDDDDDDPQPFDDDPRDTYDHPVNVVVVPPPD

Radius of gyration: 22.49 Å; chains: 1; bounding box: 62×39×60 Å

Sequence (322 aa):
MTNRGRWIINGDRLAKEVGLKRVVLINDFVAQGYGLLTVDRTDTKEVHVLQDASPEPGAPIATIGAGTGLGECFLTPGEDGYYVAYPSEGGHAEFPPRTETEFQLLEFLKRRYEQKHRVSVERVVSGPGIANVYDFLAEHYPDQVDKSVDAAFRAAGEMGGKIVSENAKPGTLAGLALDIFAGAYGSEAGVAGLKWMPFGGLFITGGLTPKNIDRIAGENSLFMEAFRDKGRVSPLLSKIPMYAVLVEDLGERGAHWMAIKTLLEHLNHGNVLRGVFKGAATGSASRAHDGISFWRSQTAVTLVGGVALASLSFLAAKFFRK